Protein AF-A0A970I1R8-F1 (afdb_monomer)

Foldseek 3Di:
DAPPDDDDVVKDKDWDDPPAQWPDQWTWIAILQLWIWTQHPVYIDTDQADADPQFGKHKDKIFHDQDPVLVVVLVVLVVVLVVLVVVLVVCVVPNDPVVNVVSVVVSVVSVVVSVVSCVVRRVVGIDMDMDTSLVSSCVGPPPDPPLVQWDKDFQLNNNSRSRNVRIDTDHPVRRVVSVCPHPVNVVVVVVVVVVLAPDPPPDLDGLVNLLALVQVVVVVDDLVVSCVVSVHDSVVSVCSVVLVRPVVRHHDD

Nearest PDB structures (foldseek):
  2ijj-assembly1_A  TM=8.731E-01  e=6.166E+00  Escherichia coli
  8qbs-assembly1_A  TM=3.874E-01  e=8.210E+00  Nostoc punctiforme
  8qbw-assembly1_A  TM=3.322E-01  e=4.904E+00  Nostoc punctiforme

Structure (mmCIF, N/CA/C/O backbone):
data_AF-A0A970I1R8-F1
#
_entry.id   AF-A0A970I1R8-F1
#
loop_
_atom_site.group_PDB
_atom_site.id
_atom_site.type_symbol
_atom_site.label_atom_id
_atom_site.label_alt_id
_atom_site.label_comp_id
_atom_site.label_asym_id
_atom_site.label_entity_id
_atom_site.label_seq_id
_atom_site.pdbx_PDB_ins_code
_atom_site.Cartn_x
_atom_site.Cartn_y
_atom_site.Cartn_z
_atom_site.occupancy
_atom_site.B_iso_or_equiv
_atom_site.auth_seq_id
_atom_site.auth_comp_id
_atom_site.auth_asym_id
_atom_site.auth_atom_id
_atom_site.pdbx_PDB_model_num
ATOM 1 N N . MET A 1 1 ? -26.329 8.965 6.101 1.00 37.59 1 MET A N 1
ATOM 2 C CA . MET A 1 1 ? -26.071 9.340 4.695 1.00 37.59 1 MET A CA 1
ATOM 3 C C . MET A 1 1 ? -25.082 8.356 4.098 1.00 37.59 1 MET A C 1
ATOM 5 O O . MET A 1 1 ? -23.895 8.436 4.396 1.00 37.59 1 MET A O 1
ATOM 9 N N . GLN A 1 2 ? -25.572 7.384 3.329 1.00 41.66 2 GLN A N 1
ATOM 10 C CA . GLN A 1 2 ? -24.710 6.575 2.471 1.00 41.66 2 GLN A CA 1
ATOM 11 C C . GLN A 1 2 ? -24.141 7.522 1.411 1.00 41.66 2 GLN A C 1
ATOM 13 O O . GLN A 1 2 ? -24.900 8.212 0.739 1.00 41.66 2 GLN A O 1
ATOM 18 N N . LYS A 1 3 ? -22.814 7.640 1.316 1.00 45.78 3 LYS A N 1
ATOM 19 C CA . LYS A 1 3 ? -22.201 8.332 0.181 1.00 45.78 3 LYS A CA 1
ATOM 20 C C . LYS A 1 3 ? -22.464 7.463 -1.044 1.00 45.78 3 LYS A C 1
ATOM 22 O O . LYS A 1 3 ? -21.796 6.447 -1.217 1.00 45.78 3 LYS A O 1
ATOM 27 N N . GLU A 1 4 ? -23.458 7.826 -1.843 1.00 51.56 4 GLU A N 1
ATOM 28 C CA . GLU A 1 4 ? -23.638 7.253 -3.171 1.00 51.56 4 GLU A CA 1
ATOM 29 C C . GLU A 1 4 ? -22.451 7.697 -4.021 1.00 51.56 4 GLU A C 1
ATOM 31 O O . GLU A 1 4 ? -22.294 8.863 -4.381 1.00 51.56 4 GLU A O 1
ATOM 36 N N . PHE A 1 5 ? -21.529 6.772 -4.256 1.00 63.31 5 PHE A N 1
ATOM 37 C CA . PHE A 1 5 ? -20.433 7.010 -5.175 1.00 63.31 5 PHE A CA 1
ATOM 38 C C . PHE A 1 5 ? -20.954 6.755 -6.584 1.00 63.31 5 PHE A C 1
ATOM 40 O O . PHE A 1 5 ? -21.413 5.650 -6.875 1.00 63.31 5 PHE A O 1
ATOM 47 N N . GLN A 1 6 ? -20.840 7.751 -7.463 1.00 67.88 6 GLN A N 1
ATOM 48 C CA . GLN A 1 6 ? -21.069 7.547 -8.890 1.00 67.88 6 GLN A CA 1
ATOM 49 C C . GLN A 1 6 ? -20.100 6.464 -9.387 1.00 67.88 6 GLN A C 1
ATOM 51 O O . GLN A 1 6 ? -18.871 6.599 -9.293 1.00 67.88 6 GLN A O 1
ATOM 56 N N . SER A 1 7 ? -20.674 5.347 -9.827 1.00 73.31 7 SER A N 1
ATOM 57 C CA . SER A 1 7 ? -19.943 4.307 -10.546 1.00 73.31 7 SER A CA 1
ATOM 58 C C . SER A 1 7 ? -19.777 4.772 -11.986 1.00 73.31 7 SER A C 1
ATOM 60 O O . SER A 1 7 ? -20.685 5.392 -12.542 1.00 73.31 7 SER A O 1
ATOM 62 N N . PHE A 1 8 ? -18.614 4.519 -12.581 1.00 81.25 8 PHE A N 1
ATOM 63 C CA . PHE A 1 8 ? -18.426 4.829 -13.996 1.00 81.25 8 PHE A CA 1
ATOM 64 C C . PHE A 1 8 ? -19.210 3.839 -14.865 1.00 81.25 8 PHE A C 1
ATOM 66 O O . PHE A 1 8 ? -19.459 2.701 -14.467 1.00 81.25 8 PHE A O 1
ATOM 73 N N . ILE A 1 9 ? -19.585 4.263 -16.073 1.00 82.69 9 ILE A N 1
ATOM 74 C CA . ILE A 1 9 ? -20.215 3.374 -17.055 1.00 82.69 9 ILE A CA 1
ATOM 75 C C . ILE A 1 9 ? -19.234 2.231 -17.373 1.00 82.69 9 ILE A C 1
ATOM 77 O O . ILE A 1 9 ? -18.075 2.484 -17.708 1.00 82.69 9 ILE A O 1
ATOM 81 N N . GLY A 1 10 ? -19.689 0.982 -17.230 1.00 84.50 10 GLY A N 1
ATOM 82 C CA . GLY A 1 10 ? -18.866 -0.220 -17.422 1.00 84.50 10 GLY A CA 1
ATOM 83 C C . GLY A 1 10 ? -17.907 -0.545 -16.266 1.00 84.50 10 GLY A C 1
ATOM 84 O O . GLY A 1 10 ? -16.978 -1.335 -16.447 1.00 84.50 10 GLY A O 1
ATOM 85 N N . GLU A 1 11 ? -18.074 0.078 -15.094 1.00 90.94 11 GLU A N 1
ATOM 86 C CA . GLU A 1 11 ? -17.293 -0.251 -13.901 1.00 90.94 11 GLU A CA 1
ATOM 87 C C . GLU A 1 11 ? -17.818 -1.526 -13.228 1.00 90.94 11 GLU A C 1
ATOM 89 O O . GLU A 1 11 ? -18.918 -1.561 -12.677 1.00 90.94 11 GLU A O 1
ATOM 94 N N . GLU A 1 12 ? -16.989 -2.563 -13.227 1.00 91.94 12 GLU A N 1
ATOM 95 C CA . GLU A 1 12 ? -17.261 -3.843 -12.585 1.00 91.94 12 GLU A CA 1
ATOM 96 C C . GLU A 1 12 ? -16.420 -3.979 -11.321 1.00 91.94 12 GLU A C 1
ATOM 98 O O . GLU A 1 12 ? -15.233 -3.651 -11.322 1.00 91.94 12 GLU A O 1
ATOM 103 N N . TRP A 1 13 ? -17.019 -4.501 -10.251 1.00 93.12 13 TRP A N 1
ATOM 104 C CA . TRP A 1 13 ? -16.366 -4.708 -8.959 1.00 93.12 13 TRP A CA 1
ATOM 105 C C . TRP A 1 13 ? -16.240 -6.199 -8.653 1.00 93.12 13 TRP A C 1
ATOM 107 O O . TRP A 1 13 ? -17.221 -6.935 -8.730 1.00 93.12 13 TRP A O 1
ATOM 117 N N . LYS A 1 14 ? -15.042 -6.638 -8.255 1.00 92.56 14 LYS A N 1
ATOM 118 C CA . LYS A 1 14 ? -14.761 -8.016 -7.829 1.00 92.56 14 LYS A CA 1
ATOM 119 C C . LYS A 1 14 ? -14.250 -8.056 -6.394 1.00 92.56 14 LYS A C 1
ATOM 121 O O . LYS A 1 14 ? -13.545 -7.151 -5.945 1.00 92.56 14 LYS A O 1
ATOM 126 N N . ASN A 1 15 ? -14.624 -9.107 -5.668 1.00 91.06 15 ASN A N 1
ATOM 127 C CA . ASN A 1 15 ? -14.215 -9.304 -4.282 1.00 91.06 15 ASN A CA 1
ATOM 128 C C . ASN A 1 15 ? -12.759 -9.771 -4.203 1.00 91.06 15 ASN A C 1
ATOM 130 O O . ASN A 1 15 ? -12.385 -10.729 -4.875 1.00 91.06 15 ASN A O 1
ATOM 134 N N . VAL A 1 16 ? -11.968 -9.109 -3.361 1.00 87.94 16 VAL A N 1
ATOM 135 C CA . VAL A 1 16 ? -10.576 -9.469 -3.105 1.00 87.94 16 VAL A CA 1
ATOM 136 C C . VAL A 1 16 ? -10.491 -10.414 -1.909 1.00 87.94 16 VAL A C 1
ATOM 138 O O . VAL A 1 16 ? -10.697 -10.021 -0.752 1.00 87.94 16 VAL A O 1
ATOM 141 N N . ASP A 1 17 ? -10.110 -11.653 -2.193 1.00 83.12 17 ASP A N 1
ATOM 142 C CA . ASP A 1 17 ? -9.719 -12.625 -1.185 1.00 83.12 17 ASP A CA 1
ATOM 143 C C . ASP A 1 17 ? -8.310 -12.307 -0.663 1.00 83.12 17 ASP A C 1
ATOM 145 O O . ASP A 1 17 ? -7.349 -12.191 -1.418 1.00 83.12 17 ASP A O 1
ATOM 149 N N . LEU A 1 18 ? -8.185 -12.164 0.659 1.00 75.31 18 LEU A N 1
ATOM 150 C CA . LEU A 1 18 ? -6.907 -11.832 1.300 1.00 75.31 18 LEU A CA 1
ATOM 151 C C . LEU A 1 18 ? -6.143 -13.082 1.793 1.00 75.31 18 LEU A C 1
ATOM 153 O O . LEU A 1 18 ? -5.146 -12.918 2.485 1.00 75.31 18 LEU A O 1
ATOM 157 N N . LYS A 1 19 ? -6.560 -14.309 1.432 1.00 64.94 19 LYS A N 1
ATOM 158 C CA . LYS A 1 19 ? -5.821 -15.581 1.647 1.00 64.94 19 LYS A CA 1
ATOM 159 C C . LYS A 1 19 ? -5.267 -15.806 3.074 1.00 64.94 19 LYS A C 1
ATOM 161 O O . LYS A 1 19 ? -4.181 -16.353 3.254 1.00 64.94 19 LYS A O 1
ATOM 166 N N . SER A 1 20 ? -5.988 -15.394 4.119 1.00 62.53 20 SER A N 1
ATOM 167 C CA . SER A 1 20 ? -5.599 -15.640 5.521 1.00 62.53 20 SER A CA 1
ATOM 168 C C . SER A 1 20 ? -6.806 -15.518 6.459 1.00 62.53 20 SER A C 1
ATOM 170 O O . SER A 1 20 ? -7.738 -14.778 6.121 1.00 62.53 20 SER A O 1
ATOM 172 N N . PRO A 1 21 ? -6.803 -16.166 7.645 1.00 61.41 21 PRO A N 1
ATOM 173 C CA . PRO A 1 21 ? -7.893 -16.063 8.610 1.00 61.41 21 PRO A CA 1
ATOM 174 C C . PRO A 1 21 ? -7.842 -14.693 9.293 1.00 61.41 21 PRO A C 1
ATOM 176 O O . PRO A 1 21 ? -7.363 -14.539 10.410 1.00 61.41 21 PRO A O 1
ATOM 179 N N . TYR A 1 22 ? -8.289 -13.654 8.599 1.00 68.00 22 TYR A N 1
ATOM 180 C CA . TYR A 1 22 ? -8.492 -12.338 9.187 1.00 68.00 22 TYR A CA 1
ATOM 181 C C . TYR A 1 22 ? -9.926 -12.239 9.685 1.00 68.00 22 TYR A C 1
ATOM 183 O O . TYR A 1 22 ? -10.862 -12.576 8.961 1.00 68.00 22 TYR A O 1
ATOM 191 N N . VAL A 1 23 ? -10.112 -11.692 10.883 1.00 61.72 23 VAL A N 1
ATOM 192 C CA . VAL A 1 23 ? -11.440 -11.230 11.293 1.00 61.72 23 VAL A CA 1
ATOM 193 C C . VAL A 1 23 ? -11.658 -9.900 10.585 1.00 61.72 23 VAL A C 1
ATOM 195 O O . VAL A 1 23 ? -11.006 -8.904 10.909 1.00 61.72 23 VAL A O 1
ATOM 198 N N . LYS A 1 24 ? -12.492 -9.908 9.543 1.00 63.38 24 LYS A N 1
ATOM 199 C CA . LYS A 1 24 ? -12.826 -8.703 8.788 1.00 63.38 24 LYS A CA 1
ATOM 200 C C . LYS A 1 24 ? -14.228 -8.234 9.148 1.00 63.38 24 LYS A C 1
ATOM 202 O O . LYS A 1 24 ? -15.192 -8.958 8.934 1.00 63.38 24 LYS A O 1
ATOM 207 N N . ASP A 1 25 ? -14.335 -6.968 9.529 1.00 67.12 25 ASP A N 1
ATOM 208 C CA . ASP A 1 25 ? -15.622 -6.263 9.582 1.00 67.12 25 ASP A CA 1
ATOM 209 C C . ASP A 1 25 ? -16.046 -5.738 8.194 1.00 67.12 25 ASP A C 1
ATOM 211 O O . ASP A 1 25 ? -17.082 -5.084 8.055 1.00 67.12 25 ASP A O 1
ATOM 215 N N . TYR A 1 26 ? -15.218 -5.955 7.160 1.00 76.25 26 TYR A N 1
ATOM 216 C CA . TYR A 1 26 ? -15.443 -5.436 5.814 1.00 76.25 26 TYR A CA 1
ATOM 217 C C . TYR A 1 26 ? -14.918 -6.338 4.694 1.00 76.25 26 TYR A C 1
ATOM 219 O O . TYR A 1 26 ? -13.887 -7.000 4.815 1.00 76.25 26 TYR A O 1
ATOM 227 N N . ARG A 1 27 ? -15.604 -6.304 3.550 1.00 84.69 27 ARG A N 1
ATOM 228 C CA . ARG A 1 27 ? -15.141 -6.916 2.296 1.00 84.69 27 ARG A CA 1
ATOM 229 C C . ARG A 1 27 ? -14.343 -5.888 1.496 1.00 84.69 27 ARG A C 1
ATOM 231 O O . ARG A 1 27 ? -14.721 -4.719 1.458 1.00 84.69 27 ARG A O 1
ATOM 238 N N . LEU A 1 28 ? -13.227 -6.302 0.899 1.00 89.62 28 LEU A N 1
ATOM 239 C CA . LEU A 1 28 ? -12.431 -5.459 0.006 1.00 89.62 28 LEU A CA 1
ATOM 240 C C . LEU A 1 28 ? -12.842 -5.768 -1.430 1.00 89.62 28 LEU A C 1
ATOM 242 O O . LEU A 1 28 ? -12.906 -6.935 -1.803 1.00 89.62 28 LEU A O 1
ATOM 246 N N . GLU A 1 29 ? -13.100 -4.739 -2.225 1.00 92.12 29 GLU A N 1
ATOM 247 C CA . GLU A 1 29 ? -13.447 -4.896 -3.634 1.00 92.12 29 GLU A CA 1
ATOM 248 C C . GLU A 1 29 ? -12.529 -4.049 -4.510 1.00 92.12 29 GLU A C 1
ATOM 250 O O . GLU A 1 29 ? -12.167 -2.922 -4.149 1.00 92.12 29 GLU A O 1
ATOM 255 N N . VAL A 1 30 ? -12.169 -4.608 -5.663 1.00 93.94 30 VAL A N 1
ATOM 256 C CA . VAL A 1 30 ? -11.367 -3.966 -6.704 1.00 93.94 30 VAL A CA 1
ATOM 257 C C . VAL A 1 30 ? -12.207 -3.788 -7.957 1.00 93.94 30 VAL A C 1
ATOM 259 O O . VAL A 1 30 ? -12.945 -4.693 -8.344 1.00 93.94 30 VAL A O 1
ATOM 262 N N . SER A 1 31 ? -12.109 -2.614 -8.571 1.00 94.56 31 SER A N 1
ATOM 263 C CA . SER A 1 31 ? -12.782 -2.310 -9.829 1.00 94.56 31 SER A CA 1
ATOM 264 C C . SER A 1 31 ? -11.835 -2.433 -11.020 1.00 94.56 31 SER A C 1
ATOM 266 O O . SER A 1 31 ? -10.627 -2.208 -10.891 1.00 94.56 31 SER A O 1
ATOM 268 N N . ASN A 1 32 ? -12.381 -2.733 -12.198 1.00 92.75 32 ASN A N 1
ATOM 269 C CA . ASN A 1 32 ? -11.655 -2.735 -13.475 1.00 92.75 32 ASN A CA 1
ATOM 270 C C . ASN A 1 32 ? -11.095 -1.348 -13.870 1.00 92.75 32 ASN A C 1
ATOM 272 O O . ASN A 1 32 ? -10.367 -1.228 -14.850 1.00 92.75 32 ASN A O 1
ATOM 276 N N . PHE A 1 33 ? -11.383 -0.281 -13.123 1.00 91.69 33 PHE A N 1
ATOM 277 C CA . PHE A 1 33 ? -10.750 1.035 -13.292 1.00 91.69 33 PHE A CA 1
ATOM 278 C C . PHE A 1 33 ? -9.558 1.235 -12.339 1.00 91.69 33 PHE A C 1
ATOM 280 O O . PHE A 1 33 ? -8.977 2.319 -12.285 1.00 91.69 33 PHE A O 1
ATOM 287 N N . GLY A 1 34 ? -9.191 0.220 -11.550 1.00 90.38 34 GLY A N 1
ATOM 288 C CA . GLY A 1 34 ? -8.157 0.337 -10.523 1.00 90.38 34 GLY A CA 1
ATOM 289 C C . GLY A 1 34 ? -8.603 1.150 -9.311 1.00 90.38 34 GLY A C 1
ATOM 290 O O . GLY A 1 34 ? -7.781 1.777 -8.641 1.00 90.38 34 GLY A O 1
ATOM 291 N N . ARG A 1 35 ? -9.908 1.164 -9.024 1.00 91.88 35 ARG A N 1
ATOM 292 C CA . ARG A 1 35 ? -10.458 1.718 -7.784 1.00 91.88 35 ARG A CA 1
ATOM 293 C C . ARG A 1 35 ? -10.604 0.609 -6.751 1.00 91.88 35 ARG A C 1
ATOM 295 O O . ARG A 1 35 ? -10.881 -0.536 -7.088 1.00 91.88 35 ARG A O 1
ATOM 302 N N . LEU A 1 36 ? -10.420 0.961 -5.485 1.00 91.94 36 LEU A N 1
ATOM 303 C CA . LEU A 1 36 ? -10.598 0.049 -4.360 1.00 91.94 36 LEU A CA 1
ATOM 304 C C . LEU A 1 36 ? -11.667 0.600 -3.426 1.00 91.94 36 LEU A C 1
ATOM 306 O O . LEU A 1 36 ? -11.683 1.802 -3.154 1.00 91.94 36 LEU A O 1
ATOM 310 N N . ARG A 1 37 ? -12.530 -0.264 -2.893 1.00 91.25 37 ARG A N 1
ATOM 311 C CA . ARG A 1 37 ? -13.501 0.117 -1.859 1.00 91.25 37 ARG A CA 1
ATOM 312 C C . ARG A 1 37 ? -13.587 -0.925 -0.754 1.00 91.25 37 ARG A C 1
ATOM 314 O O . ARG A 1 37 ? -13.413 -2.115 -1.001 1.00 91.25 37 ARG A O 1
ATOM 321 N N . SER A 1 38 ? -13.858 -0.470 0.464 1.00 89.75 38 SER A N 1
ATOM 322 C CA . SER A 1 38 ? -14.252 -1.333 1.572 1.00 89.75 38 SER A CA 1
ATOM 323 C C . SER A 1 38 ? -15.766 -1.294 1.757 1.00 89.75 38 SER A C 1
ATOM 325 O O . SER A 1 38 ? -16.386 -0.229 1.784 1.00 89.75 38 SER A O 1
ATOM 327 N N . VAL A 1 39 ? -16.359 -2.478 1.878 1.00 87.56 39 VAL A N 1
ATOM 328 C CA . VAL A 1 39 ? -17.789 -2.694 2.100 1.00 87.56 39 VAL A CA 1
ATOM 329 C C . VAL A 1 39 ? -17.981 -3.144 3.539 1.00 87.56 39 VAL A C 1
ATOM 331 O O . VAL A 1 39 ? -17.646 -4.277 3.882 1.00 87.56 39 VAL A O 1
ATOM 334 N N . THR A 1 40 ? -18.495 -2.253 4.381 1.00 86.19 40 THR A N 1
ATOM 335 C CA . THR A 1 40 ? -18.865 -2.545 5.776 1.00 86.19 40 THR A CA 1
ATOM 336 C C . THR A 1 40 ? -20.386 -2.661 5.894 1.00 86.19 40 THR A C 1
ATOM 338 O O . THR A 1 40 ? -21.092 -2.072 5.073 1.00 86.19 40 THR A O 1
ATOM 341 N N . PRO A 1 41 ? -20.927 -3.293 6.952 1.00 82.69 41 PRO A N 1
ATOM 342 C CA . PRO A 1 41 ? -22.365 -3.248 7.234 1.00 82.69 41 PRO A CA 1
ATOM 343 C C . PRO A 1 41 ? -22.925 -1.820 7.364 1.00 82.69 41 PRO A C 1
ATOM 345 O O . PRO A 1 41 ? -24.102 -1.586 7.121 1.00 82.69 41 PRO A O 1
ATOM 348 N N . LYS A 1 42 ? -22.077 -0.848 7.733 1.00 82.31 42 LYS A N 1
ATOM 349 C CA . LYS A 1 42 ? -22.445 0.568 7.902 1.00 82.31 42 LYS A CA 1
ATOM 350 C C . LYS A 1 42 ? -22.418 1.370 6.595 1.00 82.31 42 LYS A C 1
ATOM 352 O O . LYS A 1 42 ? -22.892 2.504 6.580 1.00 82.31 42 LYS A O 1
ATOM 357 N N . GLY A 1 43 ? -21.848 0.818 5.523 1.00 84.44 43 GLY A N 1
ATOM 358 C CA . GLY A 1 43 ? -21.746 1.477 4.223 1.00 84.44 43 GLY A CA 1
ATOM 359 C C . GLY A 1 43 ? -20.436 1.217 3.477 1.00 84.44 43 GLY A C 1
ATOM 360 O O . GLY A 1 43 ? -19.588 0.416 3.885 1.00 84.44 43 GLY A O 1
ATOM 361 N N . LEU A 1 44 ? -20.291 1.928 2.359 1.00 87.38 44 LEU A N 1
ATOM 362 C CA . LEU A 1 44 ? -19.179 1.832 1.416 1.00 87.38 44 LEU A CA 1
ATOM 363 C C . LEU A 1 44 ? -18.165 2.957 1.646 1.00 87.38 44 LEU A C 1
ATOM 365 O O . LEU A 1 44 ? -18.555 4.106 1.839 1.00 87.38 44 LEU A O 1
ATOM 369 N N . ASN A 1 45 ? -16.869 2.647 1.559 1.00 88.50 45 ASN A N 1
ATOM 370 C CA . ASN A 1 45 ? -15.792 3.637 1.618 1.00 88.50 45 ASN A CA 1
ATOM 371 C C . ASN A 1 45 ? -14.783 3.423 0.486 1.00 88.50 45 ASN A C 1
ATOM 373 O O . ASN A 1 45 ? -14.198 2.349 0.359 1.00 88.50 45 ASN A O 1
ATOM 377 N N . LEU A 1 46 ? -14.536 4.463 -0.313 1.00 89.62 46 LEU A N 1
ATOM 378 C CA . LEU A 1 46 ? -13.521 4.430 -1.365 1.00 89.62 46 LEU A CA 1
ATOM 379 C C . LEU A 1 46 ? -12.113 4.596 -0.774 1.00 89.62 46 LEU A C 1
ATOM 381 O O . LEU A 1 46 ? -11.845 5.528 -0.014 1.00 89.62 46 LEU A O 1
ATOM 385 N N . LEU A 1 47 ? -11.197 3.719 -1.171 1.00 89.56 47 LEU A N 1
ATOM 386 C CA . LEU A 1 47 ? -9.815 3.690 -0.715 1.00 89.56 47 LEU A CA 1
ATOM 387 C C . LEU A 1 47 ? -8.917 4.368 -1.756 1.00 89.56 47 LEU A C 1
ATOM 389 O O . LEU A 1 47 ? -8.73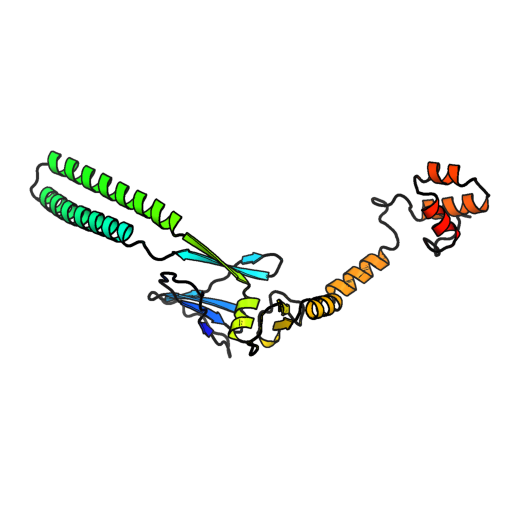7 3.861 -2.860 1.00 89.56 47 LEU A O 1
ATOM 393 N N . LYS A 1 48 ? -8.347 5.527 -1.406 1.00 85.69 48 LYS A N 1
ATOM 394 C CA . LYS A 1 48 ? -7.492 6.303 -2.324 1.00 85.69 48 LYS A CA 1
ATOM 395 C C . LYS A 1 48 ? -6.097 5.697 -2.521 1.00 85.69 48 LYS A C 1
ATOM 397 O O . LYS A 1 48 ? -5.529 5.849 -3.597 1.00 85.69 48 LYS A O 1
ATOM 402 N N . GLY A 1 49 ? -5.572 4.997 -1.513 1.00 88.69 49 GLY A N 1
ATOM 403 C CA . GLY A 1 49 ? -4.204 4.475 -1.528 1.00 88.69 49 GLY A CA 1
ATOM 404 C C . GLY A 1 49 ? -3.129 5.569 -1.454 1.00 88.69 49 GLY A C 1
ATOM 405 O O . GLY A 1 49 ? -3.429 6.739 -1.222 1.00 88.69 49 GLY A O 1
ATOM 406 N N . SER A 1 50 ? -1.877 5.159 -1.635 1.00 92.38 50 SER A N 1
ATOM 407 C CA . SER A 1 50 ? -0.672 5.997 -1.720 1.00 92.38 50 SER A CA 1
ATOM 408 C C . SER A 1 50 ? 0.096 5.680 -3.003 1.00 92.38 50 SER A C 1
ATOM 410 O O . SER A 1 50 ? -0.187 4.672 -3.644 1.00 92.38 50 SER A O 1
ATOM 412 N N . ASP A 1 51 ? 1.084 6.495 -3.367 1.00 93.00 51 ASP A N 1
ATOM 413 C CA . ASP A 1 51 ? 1.985 6.192 -4.481 1.00 93.00 51 ASP A CA 1
ATOM 414 C C . ASP A 1 51 ? 3.358 5.762 -3.950 1.00 93.00 51 ASP A C 1
ATOM 416 O O . ASP A 1 51 ? 3.973 6.438 -3.127 1.00 93.00 51 ASP A O 1
ATOM 420 N N . THR A 1 52 ? 3.842 4.601 -4.390 1.00 90.31 52 THR A N 1
ATOM 421 C CA . THR A 1 52 ? 5.151 4.046 -4.018 1.00 90.31 52 THR A CA 1
ATOM 422 C C . THR A 1 52 ? 5.904 3.691 -5.294 1.00 90.31 52 THR A C 1
ATOM 424 O O . THR A 1 52 ? 5.431 2.875 -6.083 1.00 90.31 52 THR A O 1
ATOM 427 N N . ASN A 1 53 ? 7.062 4.317 -5.536 1.00 88.00 53 ASN A N 1
ATOM 428 C CA . ASN A 1 53 ? 7.849 4.152 -6.773 1.00 88.00 53 ASN A CA 1
ATOM 429 C C . ASN A 1 53 ? 7.044 4.415 -8.068 1.00 88.00 53 ASN A C 1
ATOM 431 O O . ASN A 1 53 ? 7.287 3.810 -9.120 1.00 88.00 53 ASN A O 1
ATOM 435 N N . GLY A 1 54 ? 6.064 5.320 -7.980 1.00 90.19 54 GLY A N 1
ATOM 436 C CA . GLY A 1 54 ? 5.148 5.680 -9.064 1.00 90.19 54 GLY A CA 1
ATOM 437 C C . GLY A 1 54 ? 3.966 4.726 -9.260 1.00 90.19 54 GLY A C 1
ATOM 438 O O . GLY A 1 54 ? 3.170 4.955 -10.158 1.00 90.19 54 GLY A O 1
ATOM 439 N N . TYR A 1 55 ? 3.827 3.669 -8.454 1.00 92.56 55 TYR A N 1
ATOM 440 C CA . TYR A 1 55 ? 2.669 2.776 -8.501 1.00 92.56 55 TYR A CA 1
ATOM 441 C C . TYR A 1 55 ? 1.679 3.088 -7.387 1.00 92.56 55 TYR A C 1
ATOM 443 O O . TYR A 1 55 ? 2.079 3.297 -6.240 1.00 92.56 55 TYR A O 1
ATOM 451 N N . ARG A 1 56 ? 0.381 2.995 -7.696 1.00 93.69 56 ARG A N 1
ATOM 452 C CA . ARG A 1 56 ? -0.667 3.057 -6.676 1.00 93.69 56 ARG A CA 1
ATOM 453 C C . ARG A 1 56 ? -0.607 1.816 -5.779 1.00 93.69 56 ARG A C 1
ATOM 455 O O . ARG A 1 56 ? -0.761 0.685 -6.249 1.00 93.69 56 ARG A O 1
ATOM 462 N N . THR A 1 57 ? -0.423 2.035 -4.484 1.00 93.75 57 THR A N 1
ATOM 463 C CA . THR A 1 57 ? -0.382 1.023 -3.426 1.00 93.75 57 THR A CA 1
ATOM 464 C C . THR A 1 57 ? -1.510 1.229 -2.424 1.00 93.75 57 THR A C 1
ATOM 466 O O . THR A 1 57 ? -1.946 2.350 -2.160 1.00 93.75 57 THR A O 1
ATOM 469 N N . ILE A 1 58 ? -1.977 0.136 -1.827 1.00 91.81 58 ILE A N 1
ATOM 470 C CA . ILE A 1 58 ? -2.867 0.165 -0.669 1.00 91.81 58 ILE A CA 1
ATOM 471 C C . ILE A 1 58 ? -2.174 -0.505 0.510 1.00 91.8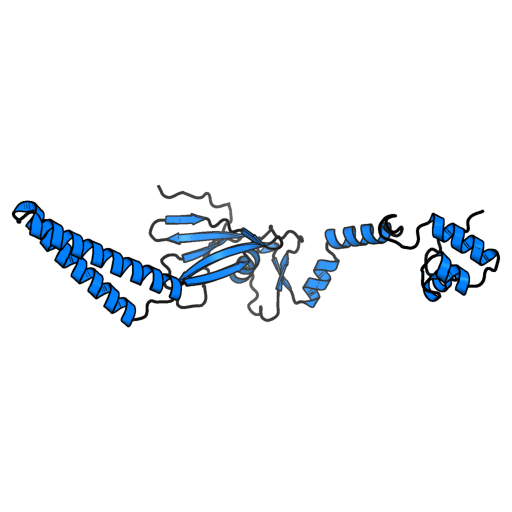1 58 ILE A C 1
ATOM 473 O O . ILE A 1 58 ? -1.551 -1.554 0.356 1.00 91.81 58 ILE A O 1
ATOM 477 N N . ARG A 1 59 ? -2.294 0.103 1.691 1.00 89.75 59 ARG A N 1
ATOM 478 C CA . ARG A 1 59 ? -1.864 -0.486 2.957 1.00 89.75 59 ARG A CA 1
ATOM 479 C C . ARG A 1 59 ? -3.069 -0.606 3.875 1.00 89.75 59 ARG A C 1
ATOM 481 O O . ARG A 1 59 ? -3.655 0.400 4.265 1.00 89.75 59 ARG A O 1
ATOM 488 N N . LEU A 1 60 ? -3.433 -1.834 4.211 1.00 87.50 60 LEU A N 1
ATOM 489 C CA . LEU A 1 60 ? -4.558 -2.157 5.077 1.00 87.50 60 LEU A CA 1
ATOM 490 C C . LEU A 1 60 ? -4.041 -2.653 6.423 1.00 87.50 60 LEU A C 1
ATOM 492 O O . LEU A 1 60 ? -3.115 -3.461 6.490 1.00 87.50 60 LEU A O 1
ATOM 496 N N . LYS A 1 61 ? -4.656 -2.168 7.500 1.00 86.94 61 LYS A N 1
ATOM 497 C CA . LYS A 1 61 ? -4.458 -2.702 8.845 1.00 86.94 61 LYS A CA 1
ATOM 498 C C . LYS A 1 61 ? -5.495 -3.802 9.074 1.00 86.94 61 LYS A C 1
ATOM 500 O O . LYS A 1 61 ? -6.693 -3.528 9.030 1.00 86.94 61 LYS A O 1
ATOM 505 N N . LEU A 1 62 ? -5.026 -5.025 9.282 1.00 86.62 62 LEU A N 1
ATOM 506 C CA . LEU A 1 62 ? -5.820 -6.228 9.524 1.00 86.62 62 LEU A CA 1
ATOM 507 C C . LEU A 1 62 ? -5.515 -6.787 10.919 1.00 86.62 62 LEU A C 1
ATOM 509 O O . LEU A 1 62 ? -4.542 -6.383 11.559 1.00 86.62 62 LEU A O 1
ATOM 513 N N . PHE A 1 63 ? -6.330 -7.736 11.376 1.00 87.38 63 PHE A N 1
ATOM 514 C CA . PHE A 1 63 ? -6.153 -8.393 12.669 1.00 87.38 63 PHE A CA 1
ATOM 515 C C . PHE A 1 63 ? -6.279 -9.911 12.519 1.00 87.38 63 PHE A C 1
ATOM 517 O O . PHE A 1 63 ? -7.233 -10.399 11.908 1.00 87.38 63 PHE A O 1
ATOM 524 N N . LYS A 1 64 ? -5.329 -10.657 13.100 1.00 87.56 64 LYS A N 1
ATOM 525 C CA . LYS A 1 64 ? -5.474 -12.113 13.320 1.00 87.56 64 LYS A CA 1
ATOM 526 C C . LYS A 1 64 ? -6.721 -12.396 14.166 1.00 87.56 64 LYS A C 1
ATOM 528 O O . LYS A 1 64 ? -7.164 -11.466 14.836 1.00 87.56 64 LYS A O 1
ATOM 533 N N . PRO A 1 65 ? -7.277 -13.615 14.216 1.00 87.44 65 PRO A N 1
ATOM 534 C CA . PRO A 1 65 ? -8.363 -13.955 15.135 1.00 87.44 65 PRO A CA 1
ATOM 535 C C . PRO A 1 65 ? -7.915 -13.802 16.592 1.00 87.44 65 PRO A C 1
ATOM 537 O O . PRO A 1 65 ? -6.714 -13.813 16.875 1.00 87.44 65 PRO A O 1
ATOM 540 N N . ARG A 1 66 ? -8.866 -13.575 17.506 1.00 89.44 66 ARG A N 1
ATOM 541 C CA . ARG A 1 66 ? -8.544 -13.487 18.935 1.00 89.44 66 ARG A CA 1
ATOM 542 C C . ARG A 1 66 ? -8.244 -14.895 19.452 1.00 89.44 66 ARG A C 1
ATOM 544 O O . ARG A 1 66 ? -9.055 -15.773 19.166 1.00 89.44 66 ARG A O 1
ATOM 551 N N . PRO A 1 67 ? -7.155 -15.112 20.205 1.00 91.38 67 PRO A N 1
ATOM 552 C CA . PRO A 1 67 ? -6.985 -16.346 20.966 1.00 91.38 67 PRO A CA 1
ATOM 553 C C . PRO A 1 67 ? -8.147 -16.554 21.947 1.00 91.38 67 PRO A C 1
ATOM 555 O O . PRO A 1 67 ? -8.668 -15.587 22.502 1.00 91.38 67 PRO A O 1
ATOM 558 N N . GLU A 1 68 ? -8.546 -17.799 22.192 1.00 92.00 68 GLU A N 1
ATOM 559 C CA . GLU A 1 68 ? -9.676 -18.099 23.084 1.00 92.00 68 GLU A CA 1
ATOM 560 C C . GLU A 1 68 ? -9.446 -17.580 24.513 1.00 92.00 68 GLU A C 1
ATOM 562 O O . GLU A 1 68 ? -10.344 -16.986 25.107 1.00 92.00 68 GLU A O 1
ATOM 567 N N . GLU A 1 69 ? -8.220 -17.693 25.029 1.00 91.88 69 GLU A N 1
ATOM 568 C CA . GLU A 1 69 ? -7.834 -17.186 26.355 1.00 91.88 69 GLU A CA 1
ATOM 569 C C . GLU A 1 69 ? -8.084 -15.675 26.505 1.00 91.88 69 GLU A C 1
ATOM 571 O O . GLU A 1 69 ? -8.686 -15.217 27.481 1.00 91.88 69 GLU A O 1
ATOM 576 N N . ASP A 1 70 ? -7.680 -14.893 25.500 1.00 91.69 70 ASP A N 1
ATOM 577 C CA . ASP A 1 70 ? -7.876 -13.441 25.472 1.00 91.69 70 ASP A CA 1
ATOM 578 C C . ASP A 1 70 ? -9.365 -13.072 25.368 1.00 91.69 70 ASP A C 1
ATOM 580 O O . ASP A 1 70 ? -9.794 -12.037 25.890 1.00 91.69 70 ASP A O 1
ATOM 584 N N . GLN A 1 71 ? -10.161 -13.902 24.684 1.00 92.06 71 GLN A N 1
ATOM 585 C CA . GLN A 1 71 ? -11.608 -13.721 24.571 1.00 92.06 71 GLN A CA 1
ATOM 586 C C . GLN A 1 71 ? -12.298 -13.960 25.921 1.00 92.06 71 GLN A C 1
ATOM 588 O O . GLN A 1 71 ? -13.067 -13.104 26.359 1.00 92.06 71 GLN A O 1
ATOM 593 N N . LEU A 1 72 ? -11.950 -15.041 26.625 1.00 94.38 72 LEU A N 1
ATOM 594 C CA . LEU A 1 72 ? -12.462 -15.339 27.968 1.00 94.38 72 LEU A CA 1
ATOM 595 C C . LEU A 1 72 ? -12.122 -14.228 28.970 1.00 94.38 72 LEU A C 1
ATOM 597 O O . LEU A 1 72 ? -12.974 -13.802 29.756 1.00 94.38 72 LEU A O 1
ATOM 601 N N . LEU A 1 73 ? -10.890 -13.713 28.923 1.00 93.19 73 LEU A N 1
ATOM 602 C CA . LEU A 1 73 ? -10.472 -12.605 29.779 1.00 93.19 73 LEU A CA 1
ATOM 603 C C . LEU A 1 73 ? -11.253 -11.317 29.476 1.00 93.19 73 LEU A C 1
ATOM 605 O O . LEU A 1 73 ? -11.643 -10.597 30.401 1.00 93.19 73 LEU A O 1
ATOM 609 N N . LEU A 1 74 ? -11.513 -11.020 28.199 1.00 93.88 74 LEU A N 1
ATOM 610 C CA . LEU A 1 74 ? -12.340 -9.874 27.827 1.00 93.88 74 LEU A CA 1
ATOM 611 C C . LEU A 1 74 ? -13.773 -10.022 28.347 1.00 93.88 74 LEU A C 1
ATOM 613 O O . LEU A 1 74 ? -14.314 -9.066 28.902 1.00 93.88 74 LEU A O 1
ATOM 617 N N . ASP A 1 75 ? -14.371 -11.201 28.196 1.00 95.06 75 ASP A N 1
ATOM 618 C CA . ASP A 1 75 ? -15.740 -11.462 28.642 1.00 95.06 75 ASP A CA 1
ATOM 619 C C . ASP A 1 75 ? -15.862 -11.351 30.167 1.00 95.06 75 ASP A C 1
ATOM 621 O O . ASP A 1 75 ? -16.824 -10.757 30.670 1.00 95.06 75 ASP A O 1
ATOM 625 N N . LYS A 1 76 ? -14.834 -11.791 30.907 1.00 95.56 76 LYS A N 1
ATOM 626 C CA . LYS A 1 76 ? -14.711 -11.551 32.351 1.00 95.56 76 LYS A CA 1
ATOM 627 C C . LYS A 1 76 ? -14.716 -10.054 32.679 1.00 95.56 76 LYS A C 1
ATOM 629 O O . LYS A 1 76 ? -15.546 -9.616 33.476 1.00 95.56 76 LYS A O 1
ATOM 634 N N . TYR A 1 77 ? -13.868 -9.253 32.025 1.00 94.00 77 TYR A N 1
ATOM 635 C CA . TYR A 1 77 ? -13.851 -7.798 32.233 1.00 94.00 77 TYR A CA 1
ATOM 636 C C . TYR A 1 77 ? -15.199 -7.144 31.915 1.00 94.00 77 TYR A C 1
ATOM 638 O O . TYR A 1 77 ? -15.643 -6.253 32.637 1.00 94.00 77 TYR A O 1
ATOM 646 N N . LEU A 1 78 ? -15.864 -7.559 30.834 1.00 94.88 78 LEU A N 1
ATOM 647 C CA . LEU A 1 78 ? -17.162 -7.009 30.443 1.00 94.88 78 LEU A CA 1
ATOM 648 C C . LEU A 1 78 ? -18.258 -7.336 31.464 1.00 94.88 78 LEU A C 1
ATOM 650 O O . LEU A 1 78 ? -19.103 -6.477 31.730 1.00 94.88 78 LEU A O 1
ATOM 654 N N . LYS A 1 79 ? -18.238 -8.542 32.043 1.00 95.94 79 LYS A N 1
ATOM 655 C CA . LYS A 1 79 ? -19.164 -8.952 33.104 1.00 95.94 79 LYS A CA 1
ATOM 656 C C . LYS A 1 79 ? -18.941 -8.135 34.378 1.00 95.94 79 LYS A C 1
ATOM 658 O O . LYS A 1 79 ? -19.878 -7.495 34.843 1.00 95.94 79 LYS A O 1
ATOM 663 N N . GLU A 1 80 ? -17.702 -8.057 34.858 1.00 95.12 80 GLU A N 1
ATOM 664 C CA . GLU A 1 80 ? -17.350 -7.280 36.056 1.00 95.12 80 GLU A CA 1
ATOM 665 C C . GLU A 1 80 ? -17.711 -5.790 35.903 1.00 95.12 80 GLU A C 1
ATOM 667 O O . GLU A 1 80 ? -18.330 -5.201 36.786 1.00 95.12 80 GLU A O 1
ATOM 672 N N . ILE A 1 81 ? -17.417 -5.181 34.746 1.00 94.94 81 ILE A N 1
ATOM 673 C CA . ILE A 1 81 ? -17.792 -3.786 34.454 1.00 94.94 81 ILE A CA 1
ATOM 674 C C . ILE A 1 81 ? -19.314 -3.609 34.435 1.00 94.94 81 ILE A C 1
ATOM 676 O O . ILE A 1 81 ? -19.825 -2.588 34.899 1.00 94.94 81 ILE A O 1
ATOM 680 N N . ARG A 1 82 ? -20.059 -4.567 33.871 1.00 95.75 82 ARG A N 1
ATOM 681 C CA . ARG A 1 82 ? -21.526 -4.516 33.830 1.00 95.75 82 ARG A CA 1
ATOM 682 C C . ARG A 1 82 ? -22.114 -4.563 35.237 1.00 95.75 82 ARG A C 1
ATOM 684 O O . ARG A 1 82 ? -23.034 -3.796 35.518 1.00 95.75 82 ARG A O 1
ATOM 691 N N . ASP A 1 83 ? -21.597 -5.440 36.086 1.00 94.75 83 ASP A N 1
ATOM 692 C CA . ASP A 1 83 ? -22.084 -5.615 37.451 1.00 94.75 83 ASP A CA 1
ATOM 693 C C . ASP A 1 83 ? -21.744 -4.389 38.310 1.00 94.75 83 ASP A C 1
ATOM 695 O O . ASP A 1 83 ? -22.644 -3.815 38.925 1.00 94.75 83 ASP A O 1
ATOM 699 N N . LEU A 1 84 ? -20.512 -3.870 38.225 1.00 92.38 84 LEU A N 1
ATOM 700 C CA . LEU A 1 84 ? -20.124 -2.620 38.889 1.00 92.38 84 LEU A CA 1
ATOM 701 C C . LEU A 1 84 ? -20.963 -1.421 38.426 1.00 92.38 84 LEU A C 1
ATOM 703 O O . LEU A 1 84 ? -21.413 -0.635 39.252 1.00 92.38 84 LEU A O 1
ATOM 707 N N . ARG A 1 85 ? -21.271 -1.297 37.127 1.00 93.56 85 ARG A N 1
ATOM 708 C CA . ARG A 1 85 ? -22.164 -0.231 36.624 1.00 93.56 85 ARG A CA 1
ATOM 709 C C . ARG A 1 85 ? -23.567 -0.290 37.229 1.00 93.56 85 ARG A C 1
ATOM 711 O O . ARG A 1 85 ? -24.188 0.756 37.407 1.00 93.56 85 ARG A O 1
ATOM 718 N N . LYS A 1 86 ? -24.092 -1.487 37.519 1.00 93.38 86 LYS A N 1
ATOM 719 C CA . LYS A 1 86 ? -25.388 -1.635 38.203 1.00 93.38 86 LYS A CA 1
ATOM 720 C C . LYS A 1 86 ? -25.298 -1.171 39.653 1.00 93.38 86 LYS A C 1
ATOM 722 O O . LYS A 1 86 ? -26.223 -0.513 40.112 1.00 93.38 86 LYS A O 1
ATOM 727 N N . VAL A 1 87 ? -24.208 -1.503 40.347 1.00 91.19 87 VAL A N 1
ATOM 728 C CA . VAL A 1 87 ? -23.970 -1.073 41.733 1.00 91.19 87 VAL A CA 1
ATOM 729 C C . VAL A 1 87 ? -23.831 0.447 41.805 1.00 91.19 87 VAL A C 1
ATOM 731 O O . VAL A 1 87 ? -24.566 1.073 42.558 1.00 91.19 87 VAL A O 1
ATOM 734 N N . VAL A 1 88 ? -23.004 1.049 40.944 1.00 91.00 88 VAL A N 1
ATOM 735 C CA . VAL A 1 88 ? -22.844 2.512 40.857 1.00 91.00 88 VAL A CA 1
ATOM 736 C C . VAL A 1 88 ? -24.190 3.205 40.631 1.00 91.00 88 VAL A C 1
ATOM 738 O O . VAL A 1 88 ? -24.515 4.134 41.357 1.00 91.00 88 VAL A O 1
ATOM 741 N N . ARG A 1 89 ? -25.027 2.714 39.703 1.00 91.19 89 ARG A N 1
ATOM 742 C CA . ARG A 1 89 ? -26.377 3.270 39.467 1.00 91.19 89 ARG A CA 1
ATOM 743 C C . ARG A 1 89 ? -27.323 3.161 40.665 1.00 91.19 89 ARG A C 1
ATOM 745 O O . ARG A 1 89 ? -28.239 3.968 40.772 1.00 91.19 89 ARG A O 1
ATOM 752 N N . LYS A 1 90 ? -27.180 2.129 41.503 1.00 90.12 90 LYS A N 1
ATOM 753 C CA . LYS A 1 90 ? -27.972 1.996 42.735 1.00 90.12 90 LYS A CA 1
ATOM 754 C C . LYS A 1 90 ? -27.485 2.992 43.789 1.00 90.12 90 LYS A C 1
ATOM 756 O O . LYS A 1 90 ? -28.299 3.705 44.363 1.00 90.12 90 LYS A O 1
ATOM 761 N N . LEU A 1 91 ? -26.167 3.085 43.976 1.00 87.81 91 LEU A N 1
ATOM 762 C CA . LEU A 1 91 ? -25.542 4.010 44.924 1.00 87.81 91 LEU A CA 1
ATOM 763 C C . LEU A 1 91 ? -25.757 5.483 44.547 1.00 87.81 91 LEU A C 1
ATOM 765 O O . LEU A 1 91 ? -25.900 6.313 45.431 1.00 87.81 91 LEU A O 1
ATOM 769 N N . GLU A 1 92 ? -25.851 5.803 43.256 1.00 87.06 92 GLU A N 1
ATOM 770 C CA . GLU A 1 92 ? -26.167 7.153 42.765 1.00 87.06 92 GLU A CA 1
ATOM 771 C C . GLU A 1 92 ? -27.549 7.651 43.225 1.00 87.06 92 GLU A C 1
ATOM 773 O O . GLU A 1 92 ? -27.748 8.853 43.372 1.00 87.06 92 GLU A O 1
ATOM 778 N N . LYS A 1 93 ? -28.509 6.741 43.453 1.00 86.56 93 LYS A N 1
ATOM 779 C CA . LYS A 1 93 ? -29.883 7.096 43.842 1.00 86.56 93 LYS A CA 1
ATOM 780 C C . LYS A 1 93 ? -30.086 7.188 45.352 1.00 86.56 93 LYS A C 1
ATOM 782 O O . LYS A 1 93 ? -30.783 8.087 45.805 1.00 86.56 93 LYS A O 1
ATOM 787 N N . GLU A 1 94 ? -29.539 6.236 46.107 1.00 82.75 94 GLU A N 1
ATOM 788 C CA . GLU A 1 94 ? -29.880 6.030 47.528 1.00 82.75 94 GLU A CA 1
ATOM 789 C C . GLU A 1 94 ? -28.648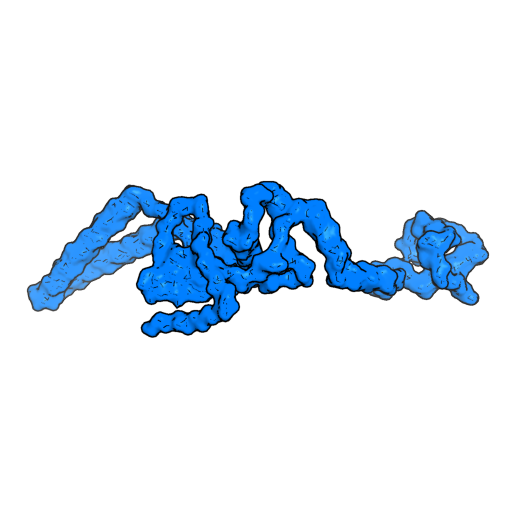 5.717 48.406 1.00 82.75 94 GLU A C 1
ATOM 791 O O . GLU A 1 94 ? -28.789 5.378 49.578 1.00 82.75 94 GLU A O 1
ATOM 796 N N . GLY A 1 95 ? -27.431 5.790 47.854 1.00 77.44 95 GLY A N 1
ATOM 797 C CA . GLY A 1 95 ? -26.210 5.335 48.523 1.00 77.44 95 GLY A CA 1
ATOM 798 C C . GLY A 1 95 ? -25.423 6.429 49.259 1.00 77.44 95 GLY A C 1
ATOM 799 O O . GLY A 1 95 ? -25.494 7.606 48.896 1.00 77.44 95 GLY A O 1
ATOM 800 N N . PRO A 1 96 ? -24.594 6.054 50.255 1.00 85.75 96 PRO A N 1
ATOM 801 C CA . PRO A 1 96 ? -23.619 6.960 50.855 1.00 85.75 96 PRO A CA 1
ATOM 802 C C . PRO A 1 96 ? -22.622 7.487 49.811 1.00 85.75 96 PRO A C 1
ATOM 804 O O . PRO A 1 96 ? -22.044 6.723 49.034 1.00 85.75 96 PRO A O 1
ATOM 807 N N . VAL A 1 97 ? -22.353 8.797 49.836 1.00 83.75 97 VAL A N 1
ATOM 808 C CA . VAL A 1 97 ? -21.457 9.467 48.869 1.00 83.75 97 VAL A CA 1
ATOM 809 C C . VAL A 1 97 ? -20.035 8.877 48.879 1.00 83.75 97 VAL A C 1
ATOM 811 O O . VAL A 1 97 ? -19.388 8.810 47.834 1.00 83.75 97 VAL A O 1
ATOM 814 N N . SER A 1 98 ? -19.531 8.418 50.032 1.00 82.56 98 SER A N 1
ATOM 815 C CA . SER A 1 98 ? -18.192 7.811 50.125 1.00 82.56 98 SER A CA 1
ATOM 816 C C . SER A 1 98 ? -18.107 6.464 49.396 1.00 82.56 98 SER A C 1
ATOM 818 O O . SER A 1 98 ? -17.150 6.232 48.654 1.00 82.56 98 SER A O 1
ATOM 820 N N . GLU A 1 99 ? -19.119 5.606 49.553 1.00 83.88 99 GLU A N 1
ATOM 821 C CA . GLU A 1 99 ? -19.206 4.305 48.886 1.00 83.88 99 GLU A CA 1
ATOM 822 C C . GLU A 1 99 ? -19.369 4.480 47.377 1.00 83.88 99 GLU A C 1
ATOM 824 O O . GLU A 1 99 ? -18.662 3.830 46.608 1.00 83.88 99 GLU A O 1
ATOM 829 N N . PHE A 1 100 ? -20.203 5.436 46.950 1.00 88.12 100 PHE A N 1
ATOM 830 C CA . PHE A 1 100 ? -20.333 5.808 45.542 1.00 88.12 100 PHE A CA 1
ATOM 831 C C . PHE A 1 100 ? -18.979 6.194 44.927 1.00 88.12 100 PHE A C 1
ATOM 833 O O . PHE A 1 100 ? -18.578 5.622 43.911 1.00 88.12 100 PHE A O 1
ATOM 840 N N . ASN A 1 101 ? -18.243 7.115 45.560 1.00 87.12 101 ASN A N 1
ATOM 841 C CA . ASN A 1 101 ? -16.937 7.564 45.068 1.00 87.12 101 ASN A CA 1
ATOM 842 C C . ASN A 1 101 ? -15.915 6.416 45.011 1.00 87.12 101 ASN A C 1
ATOM 844 O O . ASN A 1 101 ? -15.130 6.330 44.063 1.00 87.12 101 ASN A O 1
ATOM 848 N N . SER A 1 102 ? -15.943 5.509 45.993 1.00 87.50 102 SER A N 1
ATOM 849 C CA . SER A 1 102 ? -15.073 4.331 46.021 1.00 87.50 102 SER A CA 1
ATOM 850 C C . SER A 1 102 ? -15.376 3.370 44.865 1.00 87.50 102 SER A C 1
ATOM 852 O O . SER A 1 102 ? -14.492 3.077 44.054 1.00 87.50 102 SER A O 1
ATOM 854 N N . THR A 1 103 ? -16.637 2.941 44.717 1.00 87.69 103 THR A N 1
ATOM 855 C CA . THR A 1 103 ? -17.056 2.010 43.655 1.00 87.69 103 THR A CA 1
ATOM 856 C C . THR A 1 103 ? -16.879 2.618 42.262 1.00 87.69 103 THR A C 1
ATOM 858 O O . THR A 1 103 ? -16.479 1.923 41.325 1.00 87.69 103 THR A O 1
ATOM 861 N N . GLN A 1 104 ? -17.107 3.924 42.111 1.00 90.06 104 GLN A N 1
ATOM 862 C CA . GLN A 1 104 ? -16.826 4.638 40.867 1.00 90.06 104 GLN A CA 1
ATOM 863 C C . GLN A 1 104 ? -15.325 4.614 40.538 1.00 90.06 104 GLN A C 1
ATOM 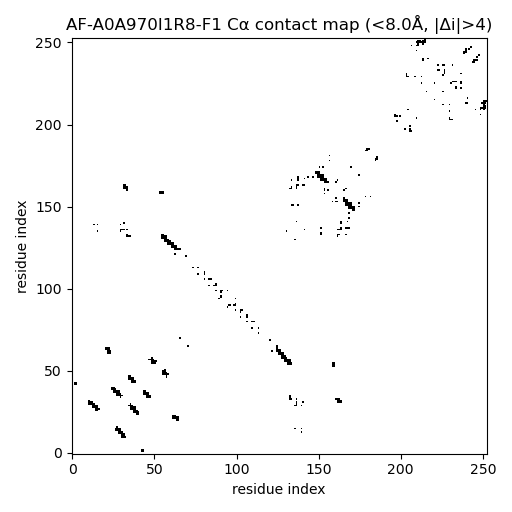865 O O . GLN A 1 104 ? -14.941 4.317 39.403 1.00 90.06 104 GLN A O 1
ATOM 870 N N . GLY A 1 105 ? -14.458 4.828 41.532 1.00 92.19 105 GLY A N 1
ATOM 871 C CA . GLY A 1 105 ? -13.009 4.706 41.374 1.00 92.19 105 GLY A CA 1
ATOM 872 C C . GLY A 1 105 ? -12.556 3.289 40.997 1.00 92.19 105 GLY A C 1
ATOM 873 O O . GLY A 1 105 ? -11.649 3.121 40.175 1.00 92.19 105 GLY A O 1
ATOM 874 N N . GLU A 1 106 ? -13.185 2.251 41.551 1.00 92.75 106 GLU A N 1
ATOM 875 C CA . GLU A 1 106 ? -12.945 0.854 41.163 1.00 92.75 106 GLU A CA 1
ATOM 876 C C . GLU A 1 106 ? -13.369 0.571 39.719 1.00 92.75 106 GLU A C 1
ATOM 878 O O . GLU A 1 106 ? -12.593 -0.008 38.949 1.00 92.75 106 GLU A O 1
ATOM 883 N N . LEU A 1 107 ? -14.556 1.039 39.323 1.00 93.31 107 LEU A N 1
ATOM 884 C CA . LEU A 1 107 ? -15.062 0.925 37.958 1.00 93.31 107 LEU A CA 1
ATOM 885 C C . LEU A 1 107 ? -14.105 1.587 36.958 1.00 93.31 107 LEU A C 1
ATOM 887 O O . LEU A 1 107 ? -13.749 0.983 35.942 1.00 93.31 107 LEU A O 1
ATOM 891 N N . GLU A 1 108 ? -13.632 2.797 37.253 1.00 94.50 108 GLU A N 1
ATOM 892 C CA . GLU A 1 108 ? -12.657 3.494 36.413 1.00 94.50 108 GLU A CA 1
ATOM 893 C C . GLU A 1 108 ? -11.329 2.739 36.305 1.00 94.50 108 GLU A C 1
ATOM 895 O O . GLU A 1 108 ? -10.771 2.609 35.208 1.00 94.50 108 G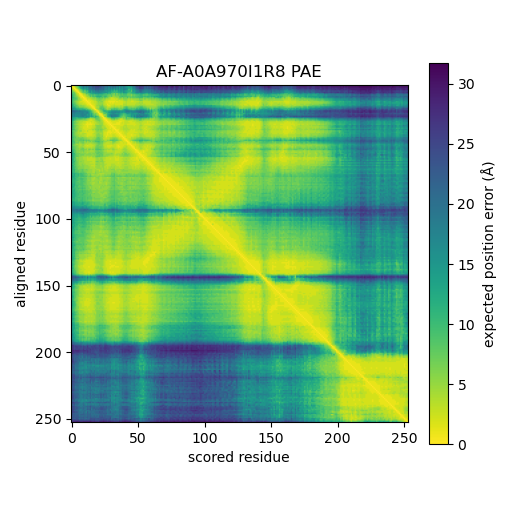LU A O 1
ATOM 900 N N . LYS A 1 109 ? -10.814 2.206 37.422 1.00 95.38 109 LYS A N 1
ATOM 901 C CA . LYS A 1 109 ? -9.597 1.379 37.426 1.00 95.38 109 LYS A CA 1
ATOM 902 C C . LYS A 1 109 ? -9.778 0.140 36.549 1.00 95.38 109 LYS A C 1
ATOM 904 O O . LYS A 1 109 ? -8.865 -0.206 35.796 1.00 95.38 109 LYS A O 1
ATOM 909 N N . LEU A 1 110 ? -10.938 -0.512 36.610 1.00 95.06 110 LEU A N 1
ATOM 910 C CA . LEU A 1 110 ? -11.225 -1.707 35.823 1.00 95.06 110 LEU A CA 1
ATOM 911 C C . LEU A 1 110 ? -11.350 -1.399 34.324 1.00 95.06 110 LEU A C 1
ATOM 913 O O . LEU A 1 110 ? -10.762 -2.105 33.503 1.00 95.06 110 LEU A O 1
ATOM 917 N N . ILE A 1 111 ? -12.022 -0.303 33.958 1.00 94.88 111 ILE A N 1
ATOM 918 C CA . ILE A 1 111 ? -12.092 0.179 32.569 1.00 94.88 111 ILE A CA 1
ATOM 919 C C . ILE A 1 111 ? -10.683 0.462 32.036 1.00 94.88 111 ILE A C 1
ATOM 921 O O . ILE A 1 111 ? -10.323 -0.036 30.967 1.00 94.88 111 ILE A O 1
ATOM 925 N N . LYS A 1 112 ? -9.844 1.166 32.809 1.00 96.12 112 LYS A N 1
ATOM 926 C CA . LYS A 1 112 ? -8.441 1.434 32.445 1.00 96.12 112 LYS A CA 1
ATOM 927 C C . LYS A 1 112 ? -7.641 0.142 32.252 1.00 96.12 112 LYS A C 1
ATOM 929 O O . LYS A 1 112 ? -6.863 0.049 31.300 1.00 96.12 112 LYS A O 1
ATOM 934 N N . LYS A 1 113 ? -7.835 -0.870 33.110 1.00 95.00 113 LYS A N 1
ATOM 935 C CA . LYS A 1 113 ? -7.205 -2.197 32.962 1.00 95.00 113 LYS A CA 1
ATOM 936 C C . LYS A 1 113 ? -7.645 -2.886 31.667 1.00 95.00 113 LYS A C 1
ATOM 938 O O . LYS A 1 113 ? -6.777 -3.278 30.885 1.00 95.00 113 LYS A O 1
ATOM 943 N N . LYS A 1 114 ? -8.955 -2.958 31.396 1.00 95.62 114 LYS A N 1
ATOM 944 C CA . LYS A 1 114 ? -9.507 -3.521 30.150 1.00 95.62 114 LYS A CA 1
ATOM 945 C C . LYS A 1 114 ? -8.954 -2.805 28.918 1.00 95.62 114 LYS A C 1
ATOM 947 O O . LYS A 1 114 ? -8.553 -3.451 27.955 1.00 95.62 114 LYS A O 1
ATOM 952 N N . ASP A 1 115 ? -8.911 -1.476 28.931 1.00 94.44 115 ASP A N 1
ATOM 953 C CA . ASP A 1 115 ? -8.422 -0.689 27.796 1.00 94.44 115 ASP A CA 1
ATOM 954 C C . ASP A 1 115 ? -6.923 -0.888 27.561 1.00 94.44 115 ASP A C 1
ATOM 956 O O . ASP A 1 115 ? -6.483 -0.987 26.414 1.00 94.44 115 ASP A O 1
ATOM 960 N N . LYS A 1 116 ? -6.125 -0.999 28.630 1.00 95.56 116 LYS A N 1
ATOM 961 C CA . LYS A 1 116 ? -4.698 -1.333 28.532 1.00 95.56 116 LYS A CA 1
ATOM 962 C C . LYS A 1 116 ? -4.490 -2.736 27.957 1.00 95.56 116 LYS A C 1
ATOM 964 O O . LYS A 1 116 ? -3.631 -2.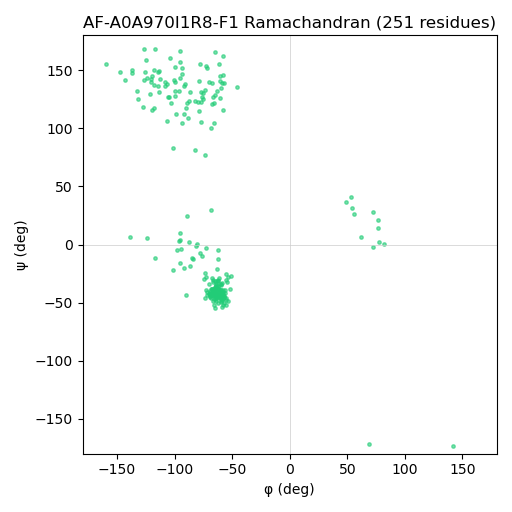905 27.090 1.00 95.56 116 LYS A O 1
ATOM 969 N N . PHE A 1 117 ? -5.285 -3.710 28.403 1.00 94.44 117 PHE A N 1
ATOM 970 C CA . PHE A 1 117 ? -5.291 -5.069 27.860 1.00 94.44 117 PHE A CA 1
ATOM 971 C C . PHE A 1 117 ? -5.621 -5.065 26.361 1.00 94.44 117 PHE A C 1
ATOM 973 O O . PHE A 1 117 ? -4.798 -5.511 25.563 1.00 94.44 117 PHE A O 1
ATOM 980 N N . LEU A 1 118 ? -6.741 -4.450 25.963 1.00 93.25 118 LEU A N 1
ATOM 981 C CA . LEU A 1 118 ? -7.154 -4.349 24.559 1.00 93.25 118 LEU A CA 1
ATOM 982 C C . LEU A 1 118 ? -6.096 -3.661 23.691 1.00 93.25 118 LEU A C 1
ATOM 984 O O . LEU A 1 118 ? -5.792 -4.141 22.606 1.00 93.25 118 LEU A O 1
ATOM 988 N N . LYS A 1 119 ? -5.474 -2.571 24.160 1.00 93.38 119 LYS A N 1
ATOM 989 C CA . LYS A 1 119 ? -4.392 -1.904 23.413 1.00 93.38 119 LYS A CA 1
ATOM 990 C C . LYS A 1 119 ? -3.205 -2.838 23.155 1.00 93.38 119 LYS A C 1
ATOM 992 O O . LYS A 1 119 ? -2.664 -2.831 22.048 1.00 93.38 119 LYS A O 1
ATOM 997 N N . LYS A 1 120 ? -2.795 -3.627 24.156 1.00 93.31 120 LYS A N 1
ATOM 998 C CA . LYS A 1 120 ? -1.688 -4.591 24.033 1.00 93.31 120 LYS A CA 1
ATOM 999 C C . LYS A 1 120 ? -2.053 -5.724 23.071 1.00 93.31 120 LYS A C 1
ATOM 1001 O O . LYS A 1 120 ? -1.286 -6.010 22.155 1.00 93.31 120 LYS A O 1
ATOM 1006 N N . GLU A 1 121 ? -3.231 -6.308 23.248 1.00 93.19 121 GLU A N 1
ATOM 1007 C CA . GLU A 1 121 ? -3.741 -7.422 22.446 1.00 93.19 121 GLU A CA 1
ATOM 1008 C C . GLU A 1 121 ? -3.955 -7.023 20.978 1.00 93.19 121 GLU A C 1
ATOM 1010 O O . GLU A 1 121 ? -3.442 -7.670 20.063 1.00 93.19 121 GLU A O 1
ATOM 1015 N N . THR A 1 122 ? -4.587 -5.873 20.735 1.00 90.50 122 THR A N 1
ATOM 1016 C CA . THR A 1 122 ? -4.819 -5.352 19.384 1.00 90.50 122 THR A CA 1
ATOM 1017 C C . THR A 1 122 ? -3.499 -5.074 18.671 1.00 90.50 122 THR A C 1
ATOM 1019 O O . THR A 1 122 ? -3.375 -5.334 17.472 1.00 90.50 122 THR A O 1
ATOM 1022 N N . LYS A 1 123 ? -2.482 -4.576 19.390 1.00 90.94 123 LYS A N 1
ATOM 1023 C CA . LYS A 1 123 ? -1.133 -4.392 18.838 1.00 90.94 123 LYS A CA 1
ATOM 1024 C C . LYS A 1 123 ? -0.502 -5.733 18.455 1.00 90.94 123 LYS A C 1
ATOM 1026 O O . LYS A 1 123 ? 0.027 -5.830 17.353 1.00 90.94 123 LYS A O 1
ATOM 1031 N N . ALA A 1 124 ? -0.595 -6.749 19.314 1.00 90.31 124 ALA A N 1
ATOM 1032 C CA . ALA A 1 124 ? -0.045 -8.082 19.057 1.00 90.31 124 ALA A CA 1
ATOM 1033 C C . ALA A 1 124 ? -0.709 -8.784 17.857 1.00 90.31 124 ALA A C 1
ATOM 1035 O O . ALA A 1 124 ? -0.042 -9.473 17.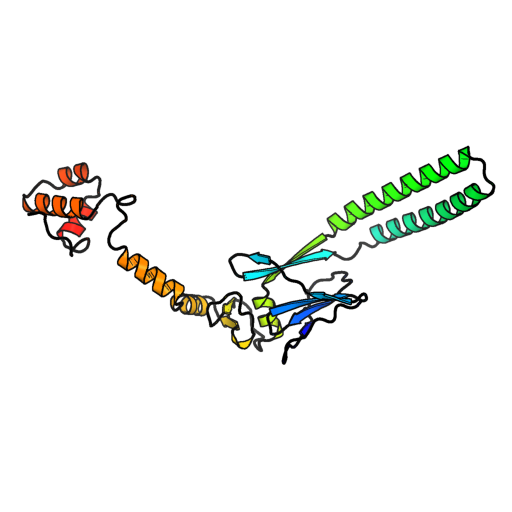090 1.00 90.31 124 ALA A O 1
ATOM 1036 N N . ARG A 1 125 ? -2.013 -8.564 17.650 1.00 89.62 125 ARG A N 1
ATOM 1037 C CA . ARG A 1 125 ? -2.776 -9.140 16.529 1.00 89.62 125 ARG A CA 1
ATOM 1038 C C . ARG A 1 125 ? -2.698 -8.348 15.226 1.00 89.62 125 ARG A C 1
ATOM 1040 O O . ARG A 1 125 ? -3.164 -8.849 14.202 1.00 89.62 125 ARG A O 1
ATOM 1047 N N . THR A 1 126 ? -2.179 -7.119 15.254 1.00 89.94 126 THR A N 1
ATOM 1048 C CA . THR A 1 126 ? -2.143 -6.239 14.078 1.00 89.94 126 THR A CA 1
ATOM 1049 C C . THR A 1 126 ? -1.243 -6.829 12.991 1.00 89.94 126 THR A C 1
ATOM 1051 O O . THR A 1 126 ? -0.072 -7.110 13.225 1.00 89.94 126 THR A O 1
ATOM 1054 N N . ILE A 1 127 ? -1.773 -6.921 11.774 1.00 87.44 127 ILE A N 1
ATOM 1055 C CA . ILE A 1 127 ? -1.036 -7.241 10.550 1.00 87.44 127 ILE A CA 1
ATOM 1056 C C . ILE A 1 127 ? -1.203 -6.082 9.571 1.00 87.44 127 ILE A C 1
ATOM 1058 O O . ILE A 1 127 ? -2.277 -5.492 9.467 1.00 87.44 127 ILE A O 1
ATOM 1062 N N . TYR A 1 128 ? -0.148 -5.768 8.826 1.00 87.56 128 TYR A N 1
ATOM 1063 C CA . TYR A 1 128 ? -0.232 -4.847 7.698 1.00 87.56 128 TYR A CA 1
ATOM 1064 C C . TYR A 1 128 ? -0.221 -5.639 6.399 1.00 87.56 128 TYR A C 1
ATOM 1066 O O . TYR A 1 128 ? 0.727 -6.367 6.126 1.00 87.56 128 TYR A O 1
ATOM 1074 N N . TYR A 1 129 ? -1.269 -5.475 5.602 1.00 86.81 129 TYR A N 1
ATOM 1075 C CA . TYR A 1 129 ? -1.333 -5.989 4.243 1.00 86.81 129 TYR A CA 1
ATOM 1076 C C . TYR A 1 129 ? -1.018 -4.853 3.277 1.00 86.81 129 TYR A C 1
ATOM 1078 O O . TYR A 1 129 ? -1.629 -3.786 3.361 1.00 86.81 129 TYR A O 1
ATOM 1086 N N . GLN A 1 130 ? -0.065 -5.068 2.376 1.00 89.25 130 GLN A N 1
ATOM 1087 C CA . GLN A 1 130 ? 0.285 -4.113 1.333 1.00 89.25 130 GLN A CA 1
ATOM 1088 C C . GLN A 1 130 ? 0.101 -4.768 -0.030 1.00 89.25 130 GLN A C 1
ATOM 1090 O O . GLN A 1 130 ? 0.629 -5.849 -0.269 1.00 89.25 130 GLN A O 1
ATOM 1095 N N . ALA A 1 131 ? -0.613 -4.091 -0.925 1.00 89.88 131 ALA A N 1
ATOM 1096 C CA . ALA A 1 131 ? -0.812 -4.557 -2.290 1.00 89.88 131 ALA A CA 1
ATOM 1097 C C . ALA A 1 131 ? -0.668 -3.424 -3.304 1.00 89.88 131 ALA A C 1
ATOM 1099 O O . ALA A 1 131 ? -0.951 -2.258 -3.018 1.00 89.88 131 ALA A O 1
ATOM 1100 N N . LEU A 1 132 ? -0.226 -3.791 -4.504 1.00 93.75 132 LEU A N 1
ATOM 1101 C CA . LEU A 1 132 ? -0.202 -2.920 -5.672 1.00 93.75 132 LEU A CA 1
ATOM 1102 C C . LEU A 1 132 ? -1.553 -3.006 -6.377 1.00 93.75 132 LEU A C 1
ATOM 1104 O O . LEU A 1 132 ? -2.043 -4.100 -6.648 1.00 93.75 132 LEU A O 1
ATOM 1108 N N . VAL A 1 133 ? -2.144 -1.858 -6.702 1.00 94.50 133 VAL A N 1
ATOM 1109 C CA . VAL A 1 133 ? -3.488 -1.817 -7.294 1.00 94.50 133 VAL A CA 1
ATOM 1110 C C . VAL A 1 133 ? -3.523 -2.490 -8.661 1.00 94.50 133 VAL A C 1
ATOM 1112 O O . VAL A 1 133 ? -4.413 -3.293 -8.905 1.00 94.50 133 VAL A O 1
ATOM 1115 N N . HIS A 1 134 ? -2.542 -2.229 -9.528 1.00 94.56 134 HIS A N 1
ATOM 1116 C CA . HIS A 1 134 ? -2.473 -2.874 -10.844 1.00 94.56 134 HIS A CA 1
ATOM 1117 C C . HIS A 1 134 ? -2.383 -4.402 -10.737 1.00 94.56 134 HIS A C 1
ATOM 1119 O O . HIS A 1 134 ? -2.981 -5.107 -11.539 1.00 94.56 134 HIS A O 1
ATOM 1125 N N . ARG A 1 135 ? -1.693 -4.923 -9.715 1.00 93.06 135 ARG A N 1
ATOM 1126 C CA . ARG A 1 135 ? -1.596 -6.365 -9.486 1.00 93.06 135 ARG A CA 1
ATOM 1127 C C . ARG A 1 135 ? -2.928 -6.953 -9.032 1.00 93.06 135 ARG A C 1
ATOM 1129 O O . ARG A 1 135 ? -3.330 -7.973 -9.570 1.00 93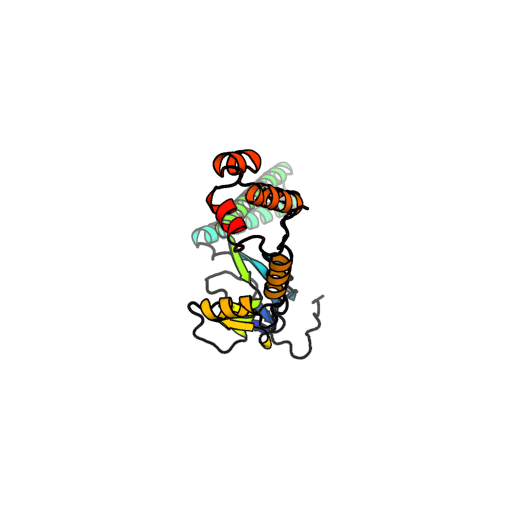.06 135 ARG A O 1
ATOM 1136 N N . LEU A 1 136 ? -3.640 -6.278 -8.125 1.00 92.69 136 LEU A N 1
ATOM 1137 C CA . LEU A 1 136 ? -5.001 -6.680 -7.759 1.00 92.69 136 LEU A CA 1
ATOM 1138 C C . LEU A 1 136 ? -5.920 -6.676 -8.987 1.00 92.69 136 LEU A C 1
ATOM 1140 O O . LEU A 1 136 ? -6.644 -7.633 -9.212 1.00 92.69 136 LEU A O 1
ATOM 1144 N N . VAL A 1 137 ? -5.872 -5.641 -9.827 1.00 94.69 137 VAL A N 1
ATOM 1145 C CA . VAL A 1 137 ? -6.685 -5.628 -11.052 1.00 94.69 137 VAL A CA 1
ATOM 1146 C C . VAL A 1 137 ? -6.324 -6.805 -11.965 1.00 94.69 137 VAL A C 1
ATOM 1148 O O . VAL A 1 137 ? -7.216 -7.505 -12.431 1.00 94.69 137 VAL A O 1
ATOM 1151 N N . ALA A 1 138 ? -5.036 -7.063 -12.185 1.00 93.69 138 ALA A N 1
ATOM 1152 C CA . ALA A 1 138 ? -4.581 -8.181 -13.004 1.00 93.69 138 ALA A CA 1
ATOM 1153 C C . ALA A 1 138 ? -5.052 -9.542 -12.463 1.00 93.69 138 ALA A C 1
ATOM 1155 O O . ALA A 1 138 ? -5.574 -10.344 -13.228 1.00 93.69 138 ALA A O 1
ATOM 1156 N N . GLU A 1 139 ? -4.933 -9.782 -11.155 1.00 91.81 139 GLU A N 1
ATOM 1157 C CA . GLU A 1 139 ? -5.334 -11.042 -10.509 1.00 91.81 139 GLU A CA 1
ATOM 1158 C C . GLU A 1 139 ? -6.840 -11.332 -10.628 1.00 91.81 139 GLU A C 1
ATOM 1160 O O . GLU A 1 139 ? -7.228 -12.494 -10.703 1.00 91.81 139 GLU A O 1
ATOM 1165 N N . TYR A 1 140 ? -7.695 -10.302 -10.665 1.00 92.06 140 TYR A N 1
ATOM 1166 C CA . TYR A 1 140 ? -9.153 -10.484 -10.708 1.00 92.06 140 TYR A CA 1
ATOM 1167 C C . TYR A 1 140 ? -9.777 -10.300 -12.095 1.00 92.06 140 TYR A C 1
ATOM 1169 O O . TYR A 1 140 ? -10.884 -10.791 -12.325 1.00 92.06 140 TYR A O 1
ATOM 1177 N N . PHE A 1 141 ? -9.129 -9.587 -13.017 1.00 93.88 141 PHE A N 1
ATOM 1178 C CA . PHE A 1 141 ? -9.709 -9.244 -14.322 1.00 93.88 141 PHE A CA 1
ATOM 1179 C C . PHE A 1 141 ? -8.963 -9.822 -15.528 1.00 93.88 141 PHE A C 1
ATOM 1181 O O . PHE A 1 141 ? -9.526 -9.781 -16.620 1.00 93.88 141 PHE A O 1
ATOM 1188 N N . LEU A 1 142 ? -7.753 -10.373 -15.370 1.00 91.38 142 LEU A N 1
ATOM 1189 C CA . LEU A 1 142 ? -7.065 -11.072 -16.460 1.00 91.38 142 LEU A CA 1
ATOM 1190 C C . LEU A 1 142 ? -7.310 -12.592 -16.387 1.00 91.38 142 LEU A C 1
ATOM 1192 O O . LEU A 1 142 ? -7.373 -13.145 -15.291 1.00 91.38 142 LEU A O 1
ATOM 1196 N N . PRO A 1 143 ? -7.442 -13.279 -17.538 1.00 84.12 143 PRO A N 1
ATOM 1197 C CA . PRO A 1 143 ? -7.817 -14.695 -17.602 1.00 84.12 143 PRO A CA 1
ATOM 1198 C C . PRO A 1 143 ? -6.681 -15.689 -17.284 1.00 84.12 143 PRO A C 1
ATOM 1200 O O . PRO A 1 143 ? -6.932 -16.890 -17.216 1.00 84.12 143 PRO A O 1
ATOM 1203 N N . GLU A 1 144 ? -5.432 -15.243 -17.114 1.00 77.38 144 GLU A N 1
ATOM 1204 C CA . GLU A 1 144 ? -4.293 -16.149 -16.901 1.00 77.38 144 GLU A CA 1
ATOM 1205 C C . GLU A 1 144 ? -4.229 -16.706 -15.472 1.00 77.38 144 GLU A C 1
ATOM 1207 O O . GLU A 1 144 ? -4.105 -15.967 -14.498 1.00 77.38 144 GLU A O 1
ATOM 1212 N N . THR A 1 145 ? -4.239 -18.038 -15.364 1.00 57.84 145 THR A N 1
ATOM 1213 C CA . THR A 1 145 ? -4.205 -18.793 -14.098 1.00 57.84 145 THR A CA 1
ATOM 1214 C C . THR A 1 145 ? -2.792 -19.168 -13.635 1.00 57.84 145 THR A C 1
ATOM 1216 O O . THR A 1 145 ? -2.587 -19.412 -12.449 1.00 57.84 145 THR A O 1
ATOM 1219 N N . HIS A 1 146 ? -1.803 -19.175 -14.539 1.00 64.06 146 HIS A N 1
ATOM 1220 C CA . HIS A 1 146 ? -0.391 -19.444 -14.230 1.00 64.06 146 HIS A CA 1
ATOM 1221 C C . HIS A 1 146 ? 0.404 -18.136 -14.164 1.00 64.06 146 HIS A C 1
ATOM 1223 O O . HIS A 1 146 ? 1.034 -17.701 -15.131 1.00 64.06 146 HIS A O 1
ATOM 1229 N N . THR A 1 147 ? 0.342 -17.492 -13.000 1.00 71.56 147 THR A N 1
ATOM 1230 C CA . THR A 1 147 ? 1.048 -16.237 -12.691 1.00 71.56 147 THR A CA 1
ATOM 1231 C C . THR A 1 147 ? 2.379 -16.464 -11.970 1.00 71.56 147 THR A C 1
ATOM 1233 O O . THR A 1 147 ? 3.029 -15.508 -11.547 1.00 71.56 147 THR A O 1
ATOM 1236 N N . GLU A 1 148 ? 2.774 -17.719 -11.757 1.00 76.94 148 GLU A N 1
ATOM 1237 C CA . GLU A 1 148 ? 4.001 -18.053 -11.041 1.00 76.94 148 GLU A CA 1
ATOM 1238 C C . GLU A 1 148 ? 5.226 -17.599 -11.847 1.00 76.94 148 GLU A C 1
ATOM 1240 O O . GLU A 1 148 ? 5.335 -17.852 -13.044 1.00 76.94 148 GLU A O 1
ATOM 1245 N N . GLY A 1 149 ? 6.108 -16.823 -11.212 1.00 81.44 149 GLY A N 1
ATOM 1246 C CA . GLY A 1 149 ? 7.277 -16.225 -11.866 1.00 81.44 149 GLY A CA 1
ATOM 1247 C C . GLY A 1 149 ? 6.991 -15.065 -12.836 1.00 81.44 149 GLY A C 1
ATOM 1248 O O . GLY A 1 149 ? 7.941 -14.481 -13.357 1.00 81.44 149 GLY A O 1
ATOM 1249 N N . LYS A 1 150 ? 5.724 -14.687 -13.065 1.00 91.56 150 LYS A N 1
ATOM 1250 C CA . LYS A 1 150 ? 5.355 -13.560 -13.940 1.00 91.56 150 LYS A CA 1
ATOM 1251 C C . LYS A 1 150 ? 5.179 -12.252 -13.163 1.00 91.56 150 LYS A C 1
ATOM 1253 O O . LYS A 1 150 ? 4.797 -12.229 -11.992 1.00 91.56 150 LYS A O 1
ATOM 1258 N N . VAL A 1 151 ? 5.420 -11.139 -13.849 1.00 92.69 151 VAL A N 1
ATOM 1259 C CA . VAL A 1 151 ? 5.197 -9.773 -13.360 1.00 92.69 151 VAL A CA 1
ATOM 1260 C C . VAL A 1 151 ? 4.088 -9.100 -14.162 1.00 92.69 151 VAL A C 1
ATOM 1262 O O . VAL A 1 151 ? 3.902 -9.390 -15.340 1.00 92.69 151 VAL A O 1
ATOM 1265 N N . VAL A 1 152 ? 3.343 -8.193 -13.533 1.00 94.38 152 VAL A N 1
ATOM 1266 C CA . VAL A 1 152 ? 2.330 -7.389 -14.231 1.00 94.38 152 VAL A CA 1
ATOM 1267 C C . VAL A 1 152 ? 3.000 -6.144 -14.797 1.00 94.38 152 VAL A C 1
ATOM 1269 O O . VAL A 1 152 ? 3.594 -5.370 -14.046 1.00 94.38 152 VAL A O 1
ATOM 1272 N N . ALA A 1 153 ? 2.878 -5.942 -16.104 1.00 94.12 153 ALA A N 1
ATOM 1273 C CA . ALA A 1 153 ? 3.400 -4.777 -16.803 1.00 94.12 153 ALA A CA 1
ATOM 1274 C C . ALA A 1 153 ? 2.267 -3.917 -17.381 1.00 94.12 153 ALA A C 1
ATOM 1276 O O . ALA A 1 153 ? 1.224 -4.432 -17.789 1.00 94.12 153 ALA A O 1
ATOM 1277 N N . HIS A 1 154 ? 2.505 -2.604 -17.438 1.00 95.88 154 HIS A N 1
ATOM 1278 C CA . HIS A 1 154 ? 1.650 -1.630 -18.121 1.00 95.88 154 HIS A CA 1
ATOM 1279 C C . HIS A 1 154 ? 2.084 -1.497 -19.583 1.00 95.88 154 HIS A C 1
ATOM 1281 O O . HIS A 1 154 ? 3.237 -1.147 -19.856 1.00 95.88 154 HIS A O 1
ATOM 1287 N N . LEU A 1 155 ? 1.174 -1.755 -20.523 1.00 95.31 155 LEU A N 1
ATOM 1288 C CA . LEU A 1 155 ? 1.453 -1.707 -21.963 1.00 95.31 155 LEU A CA 1
ATOM 1289 C C . LEU A 1 155 ? 1.795 -0.286 -22.437 1.00 95.31 155 LEU A C 1
ATOM 1291 O O . LEU A 1 155 ? 2.681 -0.115 -23.268 1.00 95.31 155 LEU A O 1
ATOM 1295 N N . ASP A 1 156 ? 1.148 0.730 -21.865 1.00 95.12 156 ASP A N 1
ATOM 1296 C CA . ASP A 1 156 ? 1.363 2.150 -22.174 1.00 95.12 156 ASP A CA 1
ATOM 1297 C C . ASP A 1 156 ? 2.490 2.829 -21.367 1.00 95.12 156 ASP A C 1
ATOM 1299 O O . ASP A 1 156 ? 2.704 4.034 -21.500 1.00 95.12 156 ASP A O 1
ATOM 1303 N N . PHE A 1 157 ? 3.200 2.085 -20.511 1.00 93.00 157 PHE A N 1
ATOM 1304 C CA . PHE A 1 157 ? 4.211 2.594 -19.569 1.00 93.00 157 PHE A CA 1
ATOM 1305 C C . PHE A 1 157 ? 3.693 3.589 -18.508 1.00 93.00 157 PHE A C 1
ATOM 1307 O O . PHE A 1 157 ? 4.483 4.116 -17.718 1.00 93.00 157 PHE A O 1
ATOM 1314 N N . ASN A 1 158 ? 2.380 3.822 -18.426 1.00 93.50 158 ASN A N 1
ATOM 1315 C CA . ASN A 1 158 ? 1.757 4.680 -17.428 1.00 93.50 158 ASN A CA 1
ATOM 1316 C C . ASN A 1 158 ? 1.291 3.863 -16.216 1.00 93.50 158 ASN A C 1
ATOM 1318 O O . ASN A 1 158 ? 0.229 3.242 -16.207 1.00 93.50 158 ASN A O 1
ATOM 1322 N N . LYS A 1 159 ? 2.053 3.965 -15.126 1.00 93.38 159 LYS A N 1
ATOM 1323 C CA . LYS A 1 159 ? 1.829 3.239 -13.863 1.00 93.38 159 LYS A CA 1
ATOM 1324 C C . LYS A 1 159 ? 0.507 3.561 -13.149 1.00 93.38 159 LYS A C 1
ATOM 1326 O O . LYS A 1 159 ? 0.142 2.855 -12.206 1.00 93.38 159 LYS A O 1
ATOM 1331 N N . HIS A 1 160 ? -0.194 4.620 -13.558 1.00 93.06 160 HIS A N 1
ATOM 1332 C CA . HIS A 1 160 ? -1.509 4.983 -13.025 1.00 93.06 160 HIS A CA 1
ATOM 1333 C C . HIS A 1 160 ? -2.672 4.447 -13.871 1.00 93.06 160 HIS A C 1
ATOM 1335 O O . HIS A 1 160 ? -3.798 4.391 -13.369 1.00 93.06 160 HIS A O 1
ATOM 1341 N N . ASN A 1 161 ? -2.428 4.025 -15.117 1.00 94.62 161 ASN A N 1
ATOM 1342 C CA . ASN A 1 161 ? -3.455 3.439 -15.973 1.00 94.62 161 ASN A CA 1
ATOM 1343 C C . ASN A 1 161 ? -3.646 1.952 -15.639 1.00 94.62 161 ASN A C 1
ATOM 1345 O O . ASN A 1 161 ? -3.115 1.060 -16.295 1.00 94.62 161 ASN A O 1
ATOM 1349 N N . ASN A 1 162 ? -4.420 1.685 -14.590 1.00 94.94 162 ASN A N 1
ATOM 1350 C CA . ASN A 1 162 ? -4.626 0.337 -14.056 1.00 94.94 162 ASN A CA 1
ATOM 1351 C C . ASN A 1 162 ? -5.805 -0.405 -14.703 1.00 94.94 162 ASN A C 1
ATOM 1353 O O . ASN A 1 162 ? -6.393 -1.266 -14.059 1.00 94.94 162 ASN A O 1
ATOM 1357 N N . ARG A 1 163 ? -6.203 -0.060 -15.932 1.00 94.88 163 ARG A N 1
ATOM 1358 C CA . ARG A 1 163 ? -7.270 -0.788 -16.633 1.00 94.88 163 ARG A CA 1
ATOM 1359 C C . ARG A 1 163 ? -6.783 -2.186 -17.034 1.00 94.88 163 ARG A C 1
ATOM 1361 O O . ARG A 1 163 ? -5.667 -2.271 -17.536 1.00 94.88 163 ARG A O 1
ATOM 1368 N N . PRO A 1 164 ? -7.598 -3.253 -16.927 1.00 94.94 164 PRO A N 1
ATOM 1369 C CA . PRO A 1 164 ? -7.218 -4.602 -17.346 1.00 94.94 164 PRO A CA 1
ATOM 1370 C C . PRO A 1 164 ? -6.685 -4.652 -18.778 1.00 94.94 164 PRO A C 1
ATOM 1372 O O . PRO A 1 164 ? -5.695 -5.319 -19.031 1.00 94.94 164 PRO A O 1
ATOM 1375 N N . SER A 1 165 ? -7.270 -3.874 -19.694 1.00 94.75 165 SER A N 1
ATOM 1376 C CA . SER A 1 165 ? -6.826 -3.782 -21.092 1.00 94.75 165 SER A CA 1
ATOM 1377 C C . SER A 1 165 ? -5.409 -3.222 -21.268 1.00 94.75 165 SER A C 1
ATOM 1379 O O . SER A 1 165 ? -4.804 -3.427 -22.313 1.00 94.75 165 SER A O 1
ATOM 1381 N N . ASN A 1 166 ? -4.889 -2.492 -20.277 1.00 96.31 166 ASN A N 1
ATOM 1382 C CA . ASN A 1 166 ? -3.532 -1.946 -20.262 1.00 96.31 166 ASN A CA 1
ATOM 1383 C C . ASN A 1 166 ? -2.548 -2.820 -19.466 1.00 96.31 166 ASN A C 1
ATOM 1385 O O . ASN A 1 166 ? -1.360 -2.512 -19.406 1.00 96.31 166 ASN A O 1
ATOM 1389 N N . LEU A 1 167 ? -3.026 -3.885 -18.821 1.00 95.19 167 LEU A N 1
ATOM 1390 C CA . LEU A 1 167 ? -2.216 -4.748 -17.973 1.00 95.19 167 LEU A CA 1
ATOM 1391 C C . LEU A 1 167 ? -1.998 -6.093 -18.654 1.00 95.19 167 LEU A C 1
ATOM 1393 O O . LEU A 1 167 ? -2.908 -6.661 -19.252 1.00 95.19 167 LEU A O 1
ATOM 1397 N N . LYS A 1 168 ? -0.785 -6.624 -18.529 1.00 94.12 168 LYS A N 1
ATOM 1398 C CA . LYS A 1 168 ? -0.438 -7.947 -19.047 1.00 94.12 168 LYS A CA 1
ATOM 1399 C C . LYS A 1 168 ? 0.520 -8.649 -18.093 1.00 94.12 168 LYS A C 1
ATOM 1401 O O . LYS A 1 168 ? 1.420 -8.008 -17.548 1.00 94.12 168 LYS A O 1
ATOM 1406 N N . TRP A 1 169 ? 0.349 -9.957 -17.912 1.00 94.44 169 TRP A N 1
ATOM 1407 C CA . TRP A 1 169 ? 1.373 -10.776 -17.275 1.00 94.44 169 TRP A CA 1
ATOM 1408 C C . TRP A 1 169 ? 2.508 -11.028 -18.262 1.00 94.44 169 TRP A C 1
ATOM 1410 O O . TRP A 1 169 ? 2.288 -11.482 -19.382 1.00 94.44 169 TRP A O 1
ATOM 1420 N N . MET A 1 170 ? 3.725 -10.716 -17.842 1.00 92.94 170 MET A N 1
ATOM 1421 C CA . MET A 1 170 ? 4.940 -10.910 -18.621 1.00 92.94 170 MET A CA 1
ATOM 1422 C C . MET A 1 170 ? 5.934 -11.729 -17.808 1.00 92.94 170 MET A C 1
ATOM 1424 O O . MET A 1 170 ? 5.987 -11.622 -16.578 1.00 92.94 170 MET A O 1
ATOM 1428 N N . THR A 1 171 ? 6.753 -12.530 -18.479 1.00 93.31 171 THR A N 1
ATOM 1429 C CA . THR A 1 171 ? 7.972 -13.057 -17.859 1.00 93.31 171 THR A CA 1
ATOM 1430 C C . THR A 1 171 ? 8.935 -11.908 -17.552 1.00 93.31 171 THR A C 1
ATOM 1432 O O . THR A 1 171 ? 8.782 -10.780 -18.034 1.00 93.31 171 THR A O 1
ATOM 1435 N N . MET A 1 172 ? 9.953 -12.172 -16.733 1.00 92.56 172 MET A N 1
ATOM 1436 C CA . MET A 1 172 ? 10.960 -11.153 -16.435 1.00 92.56 172 MET A CA 1
ATOM 1437 C C . MET A 1 172 ? 11.680 -10.675 -17.708 1.00 92.56 172 MET A C 1
ATOM 1439 O O . MET A 1 172 ? 11.911 -9.478 -17.867 1.00 92.56 172 MET A O 1
ATOM 1443 N N . GLU A 1 173 ? 11.981 -11.591 -18.631 1.00 93.38 173 GLU A N 1
ATOM 1444 C CA . GLU A 1 173 ? 12.642 -11.297 -19.908 1.00 93.38 173 GLU A CA 1
ATOM 1445 C C . GLU A 1 173 ? 11.761 -10.435 -20.820 1.00 93.38 173 GLU A C 1
ATOM 1447 O O . GLU A 1 173 ? 12.211 -9.402 -21.321 1.00 93.38 173 GLU A O 1
ATOM 1452 N N . GLU A 1 174 ? 10.485 -10.802 -20.965 1.00 94.38 174 GLU A N 1
ATOM 1453 C CA . GLU A 1 174 ? 9.503 -10.033 -21.736 1.00 94.38 174 GLU A CA 1
ATOM 1454 C C . GLU A 1 174 ? 9.326 -8.622 -21.172 1.00 94.38 174 GLU A C 1
ATOM 1456 O O . GLU A 1 174 ? 9.315 -7.648 -21.925 1.00 94.38 174 GLU A O 1
ATOM 1461 N N . ASN A 1 175 ? 9.234 -8.490 -19.845 1.00 94.19 175 ASN A N 1
ATOM 1462 C CA . ASN A 1 175 ? 9.102 -7.187 -19.208 1.00 94.19 175 ASN A CA 1
ATOM 1463 C C . ASN A 1 175 ? 10.357 -6.331 -19.427 1.00 94.19 175 ASN A C 1
ATOM 1465 O O . ASN A 1 175 ? 10.232 -5.147 -19.723 1.00 94.19 175 ASN A O 1
ATOM 1469 N N . ILE A 1 176 ? 11.564 -6.901 -19.338 1.00 93.38 176 ILE A N 1
ATOM 1470 C CA . ILE A 1 176 ? 12.801 -6.163 -19.640 1.00 93.38 176 ILE A CA 1
ATOM 1471 C C . ILE A 1 176 ? 12.780 -5.660 -21.087 1.00 93.38 176 ILE A C 1
ATOM 1473 O O . ILE A 1 176 ? 13.022 -4.473 -21.312 1.00 93.38 176 ILE A O 1
ATOM 1477 N N . ALA A 1 177 ? 12.453 -6.524 -22.052 1.00 94.69 177 ALA A N 1
ATOM 1478 C CA . ALA A 1 177 ? 12.358 -6.144 -23.459 1.00 94.69 177 ALA A CA 1
ATOM 1479 C C . ALA A 1 177 ? 11.306 -5.042 -23.685 1.00 94.69 177 ALA A C 1
ATOM 1481 O O . ALA A 1 177 ? 11.580 -4.052 -24.366 1.00 94.69 177 ALA A O 1
ATOM 1482 N N . HIS A 1 178 ? 10.137 -5.156 -23.046 1.00 94.88 178 HIS A N 1
ATOM 1483 C CA . HIS A 1 178 ? 9.092 -4.131 -23.075 1.00 94.88 178 HIS A CA 1
ATOM 1484 C C . HIS A 1 178 ? 9.597 -2.792 -22.525 1.00 94.88 178 HIS A C 1
ATOM 1486 O O . HIS A 1 178 ? 9.454 -1.764 -23.184 1.00 94.88 178 HIS A O 1
ATOM 1492 N N . GLN A 1 179 ? 10.270 -2.787 -21.367 1.00 92.38 179 GLN A N 1
ATOM 1493 C CA . GLN A 1 179 ? 10.820 -1.564 -20.770 1.00 92.38 179 GLN A CA 1
ATOM 1494 C C . GLN A 1 179 ? 11.879 -0.887 -21.655 1.00 92.38 179 GLN A C 1
ATOM 1496 O O . GLN A 1 179 ? 11.918 0.342 -21.701 1.00 92.38 179 GLN A O 1
ATOM 1501 N N . GLN A 1 180 ? 12.708 -1.640 -22.390 1.00 91.12 180 GLN A N 1
ATOM 1502 C CA . GLN A 1 180 ? 13.686 -1.052 -23.323 1.00 91.12 180 GLN A CA 1
ATOM 1503 C C . GLN A 1 180 ? 13.018 -0.269 -24.461 1.00 91.12 180 GLN A C 1
ATOM 1505 O O . GLN A 1 180 ? 13.550 0.746 -24.911 1.00 91.12 180 GLN A O 1
ATOM 1510 N N . ASN A 1 181 ? 11.824 -0.695 -24.875 1.00 92.12 181 ASN A N 1
ATOM 1511 C CA . ASN A 1 181 ? 11.027 -0.018 -25.896 1.00 92.12 181 ASN A CA 1
ATOM 1512 C C . ASN A 1 181 ? 10.250 1.194 -25.354 1.00 92.12 181 ASN A C 1
ATOM 1514 O O . ASN A 1 181 ? 9.550 1.871 -26.108 1.00 92.12 181 ASN A O 1
ATOM 1518 N N . SER A 1 182 ? 10.372 1.503 -24.059 1.00 92.81 182 SER A N 1
ATOM 1519 C CA . SER A 1 182 ? 9.699 2.651 -23.464 1.00 92.81 182 SER A CA 1
ATOM 1520 C C . SER A 1 182 ? 10.189 3.968 -24.084 1.00 92.81 182 SER A C 1
ATOM 1522 O O . SER A 1 182 ? 11.401 4.218 -24.109 1.00 92.81 182 SER A O 1
ATOM 1524 N N . PRO A 1 183 ? 9.287 4.887 -24.485 1.00 91.88 183 PRO A N 1
ATOM 1525 C CA . PRO A 1 183 ? 9.668 6.217 -24.967 1.00 91.88 183 PRO A CA 1
ATOM 1526 C C . PRO A 1 183 ? 10.552 6.984 -23.972 1.00 91.88 183 PRO A C 1
ATOM 1528 O O . PRO A 1 183 ? 11.442 7.742 -24.367 1.00 91.88 183 PRO A O 1
ATOM 1531 N N . TYR A 1 184 ? 10.348 6.760 -22.669 1.00 89.44 184 TYR A N 1
ATOM 1532 C CA . TYR A 1 184 ? 11.161 7.353 -21.609 1.00 89.44 184 TYR A CA 1
ATOM 1533 C C . TYR A 1 184 ? 12.598 6.819 -21.622 1.00 89.44 184 TYR A C 1
ATOM 1535 O O . TYR A 1 184 ? 13.539 7.603 -21.528 1.00 89.44 184 TYR A O 1
ATOM 1543 N N . VAL A 1 185 ? 12.777 5.508 -21.806 1.00 89.56 185 VAL A N 1
ATOM 1544 C CA . VAL A 1 185 ? 14.104 4.878 -21.890 1.00 89.56 185 VAL A CA 1
ATOM 1545 C C . VAL A 1 185 ? 14.816 5.291 -23.176 1.00 89.56 185 VAL A C 1
ATOM 1547 O O . VAL A 1 185 ? 15.974 5.702 -23.129 1.00 89.56 185 VAL A O 1
ATOM 1550 N N . ILE A 1 186 ? 14.115 5.284 -24.312 1.00 89.88 186 ILE A N 1
ATOM 1551 C CA . ILE A 1 186 ? 14.670 5.700 -25.607 1.00 89.88 186 ILE A CA 1
ATOM 1552 C C . ILE A 1 186 ? 15.096 7.174 -25.570 1.00 89.88 186 ILE A C 1
ATOM 1554 O O . ILE A 1 186 ? 16.180 7.524 -26.041 1.00 89.88 186 ILE A O 1
ATOM 1558 N N . SER A 1 187 ? 14.262 8.058 -25.015 1.00 89.81 187 SER A N 1
ATOM 1559 C CA . SER A 1 187 ? 14.587 9.485 -24.914 1.00 89.81 187 SER A CA 1
ATOM 1560 C C . SER A 1 187 ? 15.730 9.759 -23.937 1.00 89.81 187 SER A C 1
ATOM 1562 O O . SER A 1 187 ? 16.589 10.586 -24.239 1.00 89.81 187 SER A O 1
ATOM 1564 N N . ASP A 1 188 ? 15.804 9.053 -22.807 1.00 87.56 188 ASP A N 1
ATOM 1565 C CA . ASP A 1 188 ? 16.935 9.165 -21.883 1.00 87.56 188 ASP A CA 1
ATOM 1566 C C . ASP A 1 188 ? 18.233 8.626 -22.502 1.00 87.56 188 ASP A C 1
ATOM 1568 O O . ASP A 1 188 ? 19.287 9.254 -22.380 1.00 87.56 188 ASP A O 1
ATOM 1572 N N . TYR A 1 189 ? 18.162 7.523 -23.251 1.00 85.88 189 TYR A N 1
ATOM 1573 C CA . TYR A 1 189 ? 19.293 7.008 -24.018 1.00 85.88 189 TYR A CA 1
ATOM 1574 C C . TYR A 1 189 ? 19.787 8.030 -25.050 1.00 85.88 189 TYR A C 1
ATOM 1576 O O . TYR A 1 189 ? 20.985 8.313 -25.098 1.00 85.88 189 TYR A O 1
ATOM 1584 N N . LYS A 1 190 ? 18.877 8.650 -25.819 1.00 84.62 190 LYS A N 1
ATOM 1585 C CA . LYS A 1 190 ? 19.212 9.744 -26.749 1.00 84.62 190 LYS A CA 1
ATOM 1586 C C . LYS A 1 190 ? 19.887 10.902 -26.014 1.00 84.62 190 LYS A C 1
ATOM 1588 O O . LYS A 1 190 ? 21.004 11.254 -26.364 1.00 84.62 190 LYS A O 1
ATOM 1593 N N . LYS A 1 191 ? 19.315 11.384 -24.904 1.00 81.81 191 LYS A N 1
ATOM 1594 C CA . LYS A 1 191 ? 19.923 12.443 -24.075 1.00 81.81 191 LYS A CA 1
ATOM 1595 C C . LYS A 1 191 ? 21.314 12.072 -23.561 1.00 81.81 191 LYS A C 1
ATOM 1597 O O . LYS A 1 191 ? 22.200 12.916 -23.530 1.00 81.81 191 LYS A O 1
ATOM 1602 N N . ARG A 1 192 ? 21.543 10.828 -23.128 1.00 77.75 192 ARG A N 1
ATOM 1603 C CA . ARG A 1 192 ? 22.873 10.351 -22.694 1.00 77.75 192 ARG A CA 1
ATOM 1604 C C . ARG A 1 192 ? 23.870 10.310 -23.844 1.00 77.75 192 ARG A C 1
ATOM 1606 O O . ARG A 1 192 ? 25.020 10.683 -23.642 1.00 77.75 192 ARG A O 1
ATOM 1613 N N . LYS A 1 193 ? 23.428 9.881 -25.025 1.00 70.81 193 LYS A N 1
ATOM 1614 C CA . LYS A 1 193 ? 24.242 9.870 -26.240 1.00 70.81 193 LYS A CA 1
ATOM 1615 C C . LYS A 1 193 ? 24.565 11.289 -26.713 1.00 70.81 193 LYS A C 1
ATOM 1617 O O . LYS A 1 193 ? 25.693 11.532 -27.121 1.00 70.81 193 LYS A O 1
ATOM 1622 N N . ASP A 1 194 ? 23.618 12.215 -26.596 1.00 66.12 194 ASP A N 1
ATOM 1623 C CA . ASP A 1 194 ? 23.792 13.628 -26.945 1.00 66.12 194 ASP A CA 1
ATOM 1624 C C . ASP A 1 194 ? 24.669 14.364 -25.917 1.00 66.12 194 ASP A C 1
ATOM 1626 O O . ASP A 1 194 ? 25.453 15.237 -26.281 1.00 66.12 194 ASP A O 1
ATOM 1630 N N . ARG A 1 195 ? 24.676 13.913 -24.651 1.00 64.19 195 ARG A N 1
ATOM 1631 C CA . ARG A 1 195 ? 25.709 14.229 -23.640 1.00 64.19 195 ARG A CA 1
ATOM 1632 C C . ARG A 1 195 ? 27.077 13.588 -23.954 1.00 64.19 195 ARG A C 1
ATOM 1634 O O . ARG A 1 195 ? 27.848 13.299 -23.042 1.00 64.19 195 ARG A O 1
ATOM 1641 N N . PHE A 1 196 ? 27.402 13.384 -25.237 1.00 55.22 196 PHE A N 1
ATOM 1642 C CA . PHE A 1 196 ? 28.734 12.984 -25.712 1.00 55.22 196 PHE A CA 1
ATOM 1643 C C . PHE A 1 196 ? 29.824 13.934 -25.204 1.00 55.22 196 PHE A C 1
ATOM 1645 O O . PHE A 1 196 ? 30.969 13.531 -25.008 1.00 55.22 196 PHE A O 1
ATOM 1652 N N . PHE A 1 197 ? 29.450 15.188 -24.956 1.00 57.09 197 PHE A N 1
ATOM 1653 C CA . PHE A 1 197 ? 30.277 16.146 -24.252 1.00 57.09 197 PHE A CA 1
ATOM 1654 C C . PHE A 1 197 ? 29.996 16.008 -22.761 1.00 57.09 197 PHE A C 1
ATOM 1656 O O . PHE A 1 197 ? 28.897 16.349 -22.306 1.00 57.09 197 PHE A O 1
ATOM 1663 N N . PRO A 1 198 ? 30.941 15.469 -21.982 1.00 55.91 198 PRO A N 1
ATOM 1664 C CA . PRO A 1 198 ? 30.759 15.465 -20.555 1.00 55.91 198 PRO A CA 1
ATOM 1665 C C . PRO A 1 198 ? 30.602 16.903 -20.058 1.00 55.91 198 PRO A C 1
ATOM 1667 O O . PRO A 1 198 ? 31.312 17.805 -20.498 1.00 55.91 198 PRO A O 1
ATOM 1670 N N . SER A 1 199 ? 29.669 17.095 -19.126 1.00 54.97 199 SER A N 1
ATOM 1671 C CA . SER A 1 199 ? 29.522 18.354 -18.396 1.00 54.97 199 SER A CA 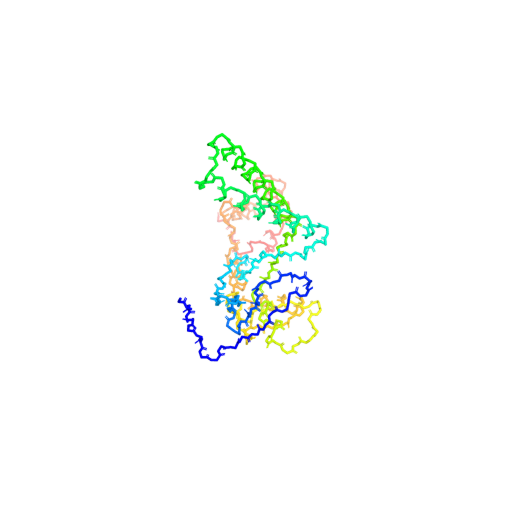1
ATOM 1672 C C . SER A 1 199 ? 30.895 18.841 -17.921 1.00 54.97 199 SER A C 1
ATOM 1674 O O . SER A 1 199 ? 31.683 18.040 -17.399 1.00 54.97 199 SER A O 1
ATOM 1676 N N . GLU A 1 200 ? 31.163 20.142 -18.083 1.00 56.22 200 GLU A N 1
ATOM 1677 C CA . GLU A 1 200 ? 32.407 20.792 -17.642 1.00 56.22 200 GLU A CA 1
ATOM 1678 C C . GLU A 1 200 ? 32.740 20.476 -16.175 1.00 56.22 200 GLU A C 1
ATOM 1680 O O . GLU A 1 200 ? 33.910 20.388 -15.810 1.00 56.22 200 GLU A O 1
ATOM 1685 N N . ASN A 1 201 ? 31.717 20.192 -15.362 1.00 58.31 201 ASN A N 1
ATOM 1686 C CA . ASN A 1 201 ? 31.850 19.964 -13.927 1.00 58.31 201 ASN A CA 1
ATOM 1687 C C . ASN A 1 201 ? 32.184 18.511 -13.538 1.00 58.31 201 ASN A C 1
ATOM 1689 O O . ASN A 1 201 ? 32.655 18.291 -12.428 1.00 58.31 201 ASN A O 1
ATOM 1693 N N . ASN A 1 202 ? 31.975 17.517 -14.415 1.00 60.91 202 ASN A N 1
ATOM 1694 C CA . ASN A 1 202 ? 32.069 16.090 -14.046 1.00 60.91 202 ASN A CA 1
ATOM 1695 C C . ASN A 1 202 ? 33.063 15.260 -14.877 1.00 60.91 202 ASN A C 1
ATOM 1697 O O . ASN A 1 202 ? 33.147 14.044 -14.691 1.00 60.91 202 ASN A O 1
ATOM 1701 N N . SER A 1 203 ? 33.846 15.872 -15.772 1.00 73.62 203 SER A N 1
ATOM 1702 C CA . SER A 1 203 ? 34.884 15.153 -16.525 1.00 73.62 203 SER A CA 1
ATOM 1703 C C . SER A 1 203 ? 36.277 15.734 -16.388 1.00 73.62 203 SER A C 1
ATOM 1705 O O . SER A 1 203 ? 36.504 16.939 -16.379 1.00 73.62 203 SER A O 1
ATOM 1707 N N . LYS A 1 204 ? 37.257 14.826 -16.355 1.00 75.31 204 LYS A N 1
ATOM 1708 C CA . LYS A 1 204 ? 38.681 15.178 -16.351 1.00 75.31 204 LYS A CA 1
ATOM 1709 C C . LYS A 1 204 ? 39.130 15.809 -17.681 1.00 75.31 204 LYS A C 1
ATOM 1711 O O . LYS A 1 204 ? 40.050 16.629 -17.681 1.00 75.31 204 LYS A O 1
ATOM 1716 N N . LEU A 1 205 ? 38.468 15.455 -18.788 1.00 82.06 205 LEU A N 1
ATOM 1717 C CA . LEU A 1 205 ? 38.744 15.935 -20.145 1.00 82.06 205 LEU A CA 1
ATOM 1718 C C . LEU A 1 205 ? 37.539 16.693 -20.710 1.00 82.06 205 LEU A C 1
ATOM 1720 O O . LEU A 1 205 ? 36.485 16.100 -20.918 1.00 82.06 205 LEU A O 1
ATOM 1724 N N . THR A 1 206 ? 37.743 17.975 -21.002 1.00 85.75 206 THR A N 1
ATOM 1725 C CA . THR A 1 206 ? 36.832 18.830 -21.773 1.00 85.75 206 THR A CA 1
ATOM 1726 C C . THR A 1 206 ? 37.249 18.852 -23.241 1.00 85.75 206 THR A C 1
ATOM 1728 O O . THR A 1 206 ? 38.372 18.465 -23.573 1.00 85.75 206 THR A O 1
ATOM 1731 N N . GLU A 1 207 ? 36.385 19.355 -24.124 1.00 84.50 207 GLU A N 1
ATOM 1732 C CA . GLU A 1 207 ? 36.714 19.516 -25.545 1.00 84.50 207 GLU A CA 1
ATOM 1733 C C . GLU A 1 207 ? 38.007 20.320 -25.740 1.00 84.50 207 GLU A C 1
ATOM 1735 O O . GLU A 1 207 ? 38.934 19.840 -26.388 1.00 84.50 207 GLU A O 1
ATOM 1740 N N . THR A 1 208 ? 38.142 21.463 -25.064 1.00 85.94 208 THR A N 1
ATOM 1741 C CA . THR A 1 208 ? 39.351 22.305 -25.095 1.00 85.94 208 THR A CA 1
ATOM 1742 C C . THR A 1 208 ? 40.609 21.562 -24.635 1.00 85.94 208 THR A C 1
ATOM 1744 O O . THR A 1 208 ? 41.651 21.635 -25.290 1.00 85.94 208 THR A O 1
ATOM 1747 N N . LYS A 1 209 ? 40.519 20.773 -23.553 1.00 88.88 209 LYS A N 1
ATOM 1748 C CA . LYS A 1 209 ? 41.632 19.933 -23.077 1.00 88.88 209 LYS A CA 1
ATOM 1749 C C . LYS A 1 209 ? 41.992 18.848 -24.084 1.00 88.88 209 LYS A C 1
ATOM 1751 O O . LYS A 1 209 ? 43.169 18.551 -24.249 1.00 88.88 209 LYS A O 1
ATOM 1756 N N . VAL A 1 210 ? 41.012 18.259 -24.763 1.00 90.06 210 VAL A N 1
ATOM 1757 C CA . VAL A 1 210 ? 41.249 17.221 -25.773 1.00 90.06 210 VAL A CA 1
ATOM 1758 C C . VAL A 1 210 ? 41.851 17.816 -27.043 1.00 90.06 210 VAL A C 1
ATOM 1760 O O . VAL A 1 210 ? 42.770 17.219 -27.598 1.00 90.06 210 VAL A O 1
ATOM 1763 N N . MET A 1 211 ? 41.411 19.003 -27.471 1.00 91.19 211 MET A N 1
ATOM 1764 C CA . MET A 1 211 ? 42.037 19.745 -28.571 1.00 91.19 211 MET A CA 1
ATOM 1765 C C . MET A 1 211 ? 43.517 20.014 -28.275 1.00 91.19 211 MET A C 1
ATOM 1767 O O . MET A 1 211 ? 44.373 19.766 -29.128 1.00 91.19 211 MET A O 1
ATOM 1771 N N . TYR A 1 212 ? 43.822 20.459 -27.050 1.00 92.88 212 TYR A N 1
ATOM 1772 C CA . TYR A 1 212 ? 45.192 20.705 -26.601 1.00 92.88 212 TYR A CA 1
ATOM 1773 C C . TYR A 1 212 ? 46.010 19.411 -26.472 1.00 92.88 212 TYR A C 1
ATOM 1775 O O . TYR A 1 212 ? 47.130 19.336 -26.968 1.00 92.88 212 TYR A O 1
ATOM 1783 N N . LEU A 1 213 ? 45.438 18.347 -25.896 1.00 92.50 213 LEU A N 1
ATOM 1784 C CA . LEU A 1 213 ? 46.070 17.026 -25.822 1.00 92.50 213 LEU A CA 1
ATOM 1785 C C . LEU A 1 213 ? 46.429 16.500 -27.218 1.00 92.50 213 LEU A C 1
ATOM 1787 O O . LEU A 1 213 ? 47.533 16.002 -27.411 1.00 92.50 213 LEU A O 1
ATOM 1791 N N . LYS A 1 214 ? 45.523 16.629 -28.196 1.00 92.56 214 LYS A N 1
ATOM 1792 C CA . LYS A 1 214 ? 45.774 16.222 -29.586 1.00 92.56 214 LYS A CA 1
ATOM 1793 C C . LYS A 1 214 ? 46.874 17.055 -30.243 1.00 92.56 214 LYS A C 1
ATOM 1795 O O . LYS A 1 214 ? 47.694 16.487 -30.955 1.00 92.56 214 LYS A O 1
ATOM 1800 N N . LYS A 1 215 ? 46.942 18.359 -29.962 1.00 93.75 215 LYS A N 1
ATOM 1801 C CA . LYS A 1 215 ? 48.053 19.212 -30.407 1.00 93.75 215 LYS A CA 1
ATOM 1802 C C . LYS A 1 215 ? 49.396 18.712 -29.857 1.00 93.75 215 LYS A C 1
ATOM 1804 O O . LYS A 1 215 ? 50.303 18.443 -30.634 1.00 93.75 215 LYS A O 1
ATOM 1809 N N . LEU A 1 216 ? 49.488 18.453 -28.552 1.00 92.50 216 LEU A N 1
ATOM 1810 C CA . LEU A 1 216 ? 50.721 17.945 -27.932 1.00 92.50 216 LEU A CA 1
ATOM 1811 C C . LEU A 1 216 ? 51.102 16.527 -28.384 1.00 92.50 216 LEU A C 1
ATOM 1813 O O . LEU A 1 216 ? 52.285 16.187 -28.431 1.00 92.50 216 LEU A O 1
ATOM 1817 N N . LEU A 1 217 ? 50.113 15.691 -28.716 1.00 90.50 217 LEU A N 1
ATOM 1818 C CA . LEU A 1 217 ? 50.349 14.384 -29.332 1.00 90.50 217 LEU A CA 1
ATOM 1819 C C . LEU A 1 217 ? 50.955 14.523 -30.735 1.00 90.50 217 LEU A C 1
ATOM 1821 O O . LEU A 1 217 ? 51.836 13.736 -31.077 1.00 90.50 217 LEU A O 1
ATOM 1825 N N . ASN A 1 218 ? 50.516 15.513 -31.519 1.00 88.81 218 ASN A N 1
ATOM 1826 C CA . ASN A 1 218 ? 51.079 15.810 -32.840 1.00 88.81 218 ASN A CA 1
ATOM 1827 C C . ASN A 1 218 ? 52.500 16.390 -32.744 1.00 88.81 218 ASN A C 1
ATOM 1829 O O . ASN A 1 218 ? 53.338 16.078 -33.580 1.00 88.81 218 ASN A O 1
ATOM 1833 N N . GLU A 1 219 ? 52.794 17.166 -31.698 1.00 89.44 219 GLU A N 1
ATOM 1834 C CA . GLU A 1 219 ? 54.140 17.678 -31.384 1.00 89.44 219 GLU A CA 1
ATOM 1835 C C . GLU A 1 219 ? 55.102 16.598 -30.840 1.00 89.44 219 GLU A C 1
ATOM 1837 O O . GLU A 1 219 ? 56.265 16.882 -30.561 1.00 89.44 219 GLU A O 1
ATOM 1842 N N . GLY A 1 220 ? 54.636 15.357 -30.650 1.00 88.94 220 GLY A N 1
ATOM 1843 C CA . GLY A 1 220 ? 55.480 14.235 -30.227 1.00 88.94 220 GLY A CA 1
ATOM 1844 C C . GLY A 1 220 ? 55.845 14.227 -28.739 1.00 88.94 220 GLY A C 1
ATOM 1845 O O . GLY A 1 220 ? 56.815 13.575 -28.349 1.00 88.94 220 GLY A O 1
ATOM 1846 N N . LYS A 1 221 ? 55.085 14.920 -27.877 1.00 89.25 221 LYS A N 1
ATOM 1847 C CA . LYS A 1 221 ? 55.344 14.909 -26.427 1.00 89.25 221 LYS A CA 1
ATOM 1848 C C . LYS A 1 221 ? 55.228 13.486 -25.849 1.00 89.25 221 LYS A C 1
ATOM 1850 O O . LYS A 1 221 ? 54.313 12.740 -26.210 1.00 89.25 221 LYS A O 1
ATOM 1855 N N . PRO A 1 222 ? 56.108 13.098 -24.907 1.00 91.69 222 PRO A N 1
ATOM 1856 C CA . PRO A 1 222 ? 56.118 11.749 -24.355 1.00 91.69 222 PRO A CA 1
ATOM 1857 C C . PRO A 1 222 ? 54.869 11.464 -23.512 1.00 91.69 222 PRO A C 1
ATOM 1859 O O . PRO A 1 222 ? 54.430 12.269 -22.687 1.00 91.69 222 PRO A O 1
ATOM 1862 N N . MET A 1 223 ? 54.337 10.251 -23.663 1.00 89.81 223 MET A N 1
ATOM 1863 C CA . MET A 1 223 ? 53.055 9.828 -23.089 1.00 89.81 223 MET A CA 1
ATOM 1864 C C . MET A 1 223 ? 52.979 9.988 -21.565 1.00 89.81 223 MET A C 1
ATOM 1866 O O . MET A 1 223 ? 51.973 10.450 -21.029 1.00 89.81 223 MET A O 1
ATOM 1870 N N . LYS A 1 224 ? 54.080 9.695 -20.861 1.00 90.69 224 LYS A N 1
ATOM 1871 C CA . LYS A 1 224 ? 54.186 9.848 -19.400 1.00 90.69 224 LYS A CA 1
ATOM 1872 C C . LYS A 1 224 ? 53.962 11.292 -18.934 1.00 90.69 224 LYS A C 1
ATOM 1874 O O . LYS A 1 224 ? 53.399 11.500 -17.860 1.00 90.69 224 LYS A O 1
ATOM 1879 N N . GLN A 1 225 ? 54.377 12.287 -19.723 1.00 91.19 225 GLN A N 1
ATOM 1880 C CA . GLN A 1 225 ? 54.133 13.699 -19.408 1.00 91.19 225 GLN A CA 1
ATOM 1881 C C . GLN A 1 225 ? 52.657 14.052 -19.606 1.00 91.19 225 GLN A C 1
ATOM 1883 O O . GLN A 1 225 ? 52.054 14.673 -18.733 1.00 91.19 225 GLN A O 1
ATOM 1888 N N . LEU A 1 226 ? 52.049 13.580 -20.697 1.00 91.69 226 LEU A N 1
ATOM 1889 C CA . LEU A 1 226 ? 50.632 13.805 -20.995 1.00 91.69 226 LEU A CA 1
ATOM 1890 C C . LEU A 1 226 ? 49.708 13.188 -19.932 1.00 91.69 226 LEU A C 1
ATOM 1892 O O . LEU A 1 226 ? 48.774 13.842 -19.472 1.00 91.69 226 LEU A O 1
ATOM 1896 N N . VAL A 1 227 ? 50.011 11.970 -19.472 1.00 93.88 227 VAL A N 1
ATOM 1897 C CA . VAL A 1 227 ? 49.301 11.291 -18.369 1.00 93.88 227 VAL A CA 1
ATOM 1898 C C . VAL A 1 227 ? 49.288 12.148 -17.103 1.00 93.88 227 VAL A C 1
ATOM 1900 O O . VAL A 1 227 ? 48.233 12.356 -16.499 1.00 93.88 227 VAL A O 1
ATOM 1903 N N . ARG A 1 228 ? 50.451 12.689 -16.717 1.00 91.88 228 ARG A N 1
ATOM 1904 C CA . ARG A 1 228 ? 50.592 13.535 -15.521 1.00 91.88 228 ARG A CA 1
ATOM 1905 C C . ARG A 1 228 ? 49.855 14.864 -15.674 1.00 91.88 228 ARG A C 1
ATOM 1907 O O . ARG A 1 228 ? 49.163 15.280 -14.750 1.00 91.88 228 ARG A O 1
ATOM 1914 N N . MET A 1 229 ? 49.967 15.498 -16.839 1.00 88.50 229 MET A N 1
ATOM 1915 C CA . MET A 1 229 ? 49.419 16.832 -17.088 1.00 88.50 229 MET A CA 1
ATOM 1916 C C . MET A 1 229 ? 47.887 16.834 -17.181 1.00 88.50 229 MET A C 1
ATOM 1918 O O . MET A 1 229 ? 47.233 17.707 -16.615 1.00 88.50 229 MET A O 1
ATOM 1922 N N . PHE A 1 230 ? 47.301 15.827 -17.837 1.00 89.25 230 PHE A N 1
ATOM 1923 C CA . PHE A 1 230 ? 45.848 15.712 -18.006 1.00 89.25 230 PHE A CA 1
ATOM 1924 C C . PHE A 1 230 ? 45.166 14.840 -16.938 1.00 89.25 230 PHE A C 1
ATOM 1926 O O . PHE A 1 230 ? 43.939 14.756 -16.919 1.00 89.25 230 PHE A O 1
ATOM 1933 N N . LYS A 1 231 ? 45.932 14.213 -16.031 1.00 89.31 231 LYS A N 1
ATOM 1934 C CA . LYS A 1 231 ? 45.439 13.336 -14.948 1.00 89.31 231 LYS A CA 1
ATOM 1935 C C . LYS A 1 231 ? 44.526 12.203 -15.453 1.00 89.31 231 LYS A C 1
ATOM 1937 O O . LYS A 1 231 ? 43.511 11.872 -14.831 1.00 89.31 231 LYS A O 1
ATOM 1942 N N . VAL A 1 232 ? 44.899 11.610 -16.586 1.00 89.50 232 VAL A N 1
ATOM 1943 C CA . VAL A 1 232 ? 44.186 10.515 -17.270 1.00 89.50 232 VAL A CA 1
ATOM 1944 C C . VAL A 1 232 ? 45.107 9.326 -17.494 1.00 89.50 232 VAL A C 1
ATOM 1946 O O . VAL A 1 232 ? 46.324 9.475 -17.489 1.00 89.50 232 VAL A O 1
ATOM 1949 N N . THR A 1 233 ? 44.540 8.138 -17.695 1.00 91.88 233 THR A N 1
ATOM 1950 C CA . THR A 1 233 ? 45.340 6.929 -17.924 1.00 91.88 233 THR A CA 1
ATOM 1951 C C . THR A 1 233 ? 45.985 6.936 -19.310 1.00 91.88 233 THR A C 1
ATOM 1953 O O . THR A 1 233 ? 45.452 7.503 -20.265 1.00 91.88 233 THR A O 1
ATOM 1956 N N . GLU A 1 234 ? 47.124 6.259 -19.440 1.00 91.88 234 GLU A N 1
ATOM 1957 C CA . GLU A 1 234 ? 47.825 6.101 -20.720 1.00 91.88 234 GLU A CA 1
ATOM 1958 C C . GLU A 1 234 ? 46.922 5.471 -21.790 1.00 91.88 234 GLU A C 1
ATOM 1960 O O . GLU A 1 234 ? 46.829 5.972 -22.910 1.00 91.88 234 GLU A O 1
ATOM 1965 N N . THR A 1 235 ? 46.146 4.453 -21.409 1.00 92.69 235 THR A N 1
ATOM 1966 C CA . THR A 1 235 ? 45.134 3.821 -22.263 1.00 92.69 235 THR A CA 1
ATOM 1967 C C . THR A 1 235 ? 44.090 4.818 -22.765 1.00 92.69 235 THR A C 1
ATOM 1969 O O . THR A 1 235 ? 43.685 4.752 -23.923 1.00 92.69 235 THR A O 1
ATOM 1972 N N . GLN A 1 236 ? 43.660 5.770 -21.931 1.00 88.81 236 GLN A N 1
ATOM 1973 C CA . GLN A 1 236 ? 42.696 6.794 -22.336 1.00 88.81 236 GLN A CA 1
ATOM 1974 C C . GLN A 1 236 ? 43.283 7.724 -23.405 1.00 88.81 236 GLN A C 1
ATOM 1976 O O . GLN A 1 236 ? 42.592 8.046 -24.370 1.00 88.81 236 GLN A O 1
ATOM 1981 N N . ILE A 1 237 ? 44.559 8.097 -23.281 1.00 91.75 237 ILE A N 1
ATOM 1982 C CA . ILE A 1 237 ? 45.255 8.905 -24.290 1.00 91.75 237 ILE A CA 1
ATOM 1983 C C . ILE A 1 237 ? 45.471 8.097 -25.579 1.00 91.75 237 ILE A C 1
ATOM 1985 O O . ILE A 1 237 ? 45.250 8.627 -26.665 1.00 91.75 237 ILE A O 1
ATOM 1989 N N . LEU A 1 238 ? 45.814 6.804 -25.491 1.00 91.81 238 LEU A N 1
ATOM 1990 C CA . LEU A 1 238 ? 45.932 5.920 -26.661 1.00 91.81 238 LEU A CA 1
ATOM 1991 C C . LEU A 1 238 ? 44.612 5.804 -27.436 1.00 91.81 238 LEU A C 1
ATOM 1993 O O . LEU A 1 238 ? 44.619 5.907 -28.660 1.00 91.81 238 LEU A O 1
ATOM 1997 N N . ARG A 1 239 ? 43.477 5.657 -26.742 1.00 89.50 239 ARG A N 1
ATOM 1998 C CA . ARG A 1 239 ? 42.143 5.628 -27.371 1.00 89.50 239 ARG A CA 1
ATOM 1999 C C . ARG A 1 239 ? 41.784 6.953 -28.048 1.00 89.50 239 ARG A C 1
ATOM 2001 O O . ARG A 1 239 ? 41.143 6.947 -29.094 1.00 89.50 239 ARG A O 1
ATOM 2008 N N . ILE A 1 240 ? 42.224 8.084 -27.487 1.00 90.25 240 ILE A N 1
ATOM 2009 C CA . ILE A 1 240 ? 42.076 9.413 -28.111 1.00 90.25 240 ILE A CA 1
ATOM 2010 C C . ILE A 1 240 ? 42.962 9.538 -29.353 1.00 90.25 240 ILE A C 1
ATOM 2012 O O . ILE A 1 240 ? 42.513 10.053 -30.376 1.00 90.25 240 ILE A O 1
ATOM 2016 N N . LYS A 1 241 ? 44.199 9.032 -29.283 1.00 88.38 241 LYS A N 1
ATOM 2017 C CA . LYS A 1 241 ? 45.146 9.013 -30.404 1.00 88.38 241 LYS A CA 1
ATOM 2018 C C . LYS A 1 241 ? 44.636 8.156 -31.569 1.00 88.38 241 LYS A C 1
ATOM 2020 O O . LYS A 1 241 ? 44.766 8.566 -32.714 1.00 88.38 241 LYS A O 1
ATOM 2025 N N . ARG A 1 242 ? 44.029 7.000 -31.280 1.00 89.19 242 ARG A N 1
ATOM 2026 C CA . ARG A 1 242 ? 43.425 6.091 -32.276 1.00 89.19 242 ARG A CA 1
ATOM 2027 C C . ARG A 1 242 ? 42.076 6.569 -32.820 1.00 89.19 242 ARG A C 1
ATOM 2029 O O . ARG A 1 242 ? 41.556 5.971 -33.750 1.00 89.19 242 ARG A O 1
ATOM 2036 N N . GLY A 1 243 ? 41.487 7.612 -32.232 1.00 82.50 243 GLY A N 1
ATOM 2037 C CA . GLY A 1 243 ? 40.176 8.127 -32.631 1.00 82.50 243 GLY A CA 1
ATOM 2038 C C . GLY A 1 243 ? 38.978 7.308 -32.138 1.00 82.50 243 GLY A C 1
ATOM 2039 O O . GLY A 1 243 ? 37.848 7.697 -32.422 1.00 82.50 243 GLY A O 1
ATOM 2040 N N . GLU A 1 244 ? 39.200 6.242 -31.356 1.00 82.81 244 GLU A N 1
ATOM 2041 C CA . GLU A 1 244 ? 38.145 5.458 -30.690 1.00 82.81 244 GLU A CA 1
ATOM 2042 C C . GLU A 1 244 ? 37.314 6.351 -29.752 1.00 82.81 244 GLU A C 1
ATOM 2044 O O . GLU A 1 244 ? 36.086 6.306 -29.748 1.00 82.81 244 GLU A O 1
ATOM 2049 N N . ASN A 1 245 ? 37.997 7.226 -29.003 1.00 80.25 245 ASN A N 1
ATOM 2050 C CA . ASN A 1 245 ? 37.388 8.251 -28.158 1.00 80.25 245 ASN A CA 1
ATOM 2051 C C . ASN A 1 245 ? 37.694 9.648 -28.712 1.00 80.25 245 ASN A C 1
ATOM 2053 O O . ASN A 1 245 ? 38.806 9.918 -29.160 1.00 80.25 245 ASN A O 1
ATOM 2057 N N . TRP A 1 246 ? 36.731 10.572 -28.629 1.00 82.75 246 TRP A N 1
ATOM 2058 C CA . TRP A 1 246 ? 36.890 11.962 -29.082 1.00 82.75 246 TRP A CA 1
ATOM 2059 C C . TRP A 1 246 ? 37.325 12.124 -30.553 1.00 82.75 246 TRP A C 1
ATOM 2061 O O . TRP A 1 246 ? 37.932 13.135 -30.911 1.00 82.75 246 TRP A O 1
ATOM 2071 N N . GLY A 1 247 ? 37.020 11.165 -31.435 1.00 81.31 247 GLY A N 1
ATOM 2072 C CA . GLY A 1 247 ? 37.416 11.207 -32.851 1.00 81.31 247 GLY A CA 1
ATOM 2073 C C . GLY A 1 247 ? 36.961 12.472 -33.598 1.00 81.31 247 GLY A C 1
ATOM 2074 O O . GLY A 1 247 ? 37.681 12.966 -34.457 1.00 81.31 247 GLY A O 1
ATOM 2075 N N . ARG A 1 248 ? 35.823 13.058 -33.198 1.00 82.06 248 ARG A N 1
ATOM 2076 C CA . ARG A 1 248 ? 35.246 14.278 -33.798 1.00 82.06 248 ARG A CA 1
ATOM 2077 C C . ARG A 1 248 ? 35.992 15.573 -33.452 1.00 82.06 248 ARG A C 1
ATOM 2079 O O . ARG A 1 248 ? 35.900 16.537 -34.204 1.00 82.06 248 ARG A O 1
ATOM 2086 N N . VAL A 1 249 ? 36.721 15.608 -32.333 1.00 85.06 249 VAL A N 1
ATOM 2087 C CA . VAL A 1 249 ? 37.431 16.814 -31.878 1.00 85.06 249 VAL A CA 1
ATOM 2088 C C . VAL A 1 249 ? 38.732 16.962 -32.656 1.00 85.06 249 VAL A C 1
ATOM 2090 O O . VAL A 1 249 ? 39.570 16.060 -32.636 1.00 85.06 249 VAL A O 1
ATOM 2093 N N . LYS A 1 250 ? 38.922 18.086 -33.345 1.00 87.00 250 LYS A N 1
ATOM 2094 C CA . LYS A 1 250 ? 40.164 18.361 -34.083 1.00 87.00 250 LYS A CA 1
ATOM 2095 C C . LYS A 1 250 ? 41.271 18.811 -33.124 1.00 87.00 250 LYS A C 1
ATOM 2097 O O . LYS A 1 250 ? 40.989 19.299 -32.035 1.00 87.00 250 LYS A O 1
ATOM 2102 N N . ALA A 1 251 ? 42.532 18.621 -33.507 1.00 87.38 251 ALA A N 1
ATOM 2103 C CA . ALA A 1 251 ? 43.638 19.208 -32.752 1.00 87.38 251 ALA A CA 1
ATOM 2104 C C . ALA A 1 251 ? 43.503 20.740 -32.744 1.00 87.38 251 ALA A C 1
ATOM 2106 O O . ALA A 1 251 ? 43.033 21.321 -33.727 1.00 87.38 251 ALA A O 1
ATOM 2107 N N . ALA A 1 252 ? 43.888 21.382 -31.637 1.00 86.56 252 ALA A N 1
ATOM 2108 C CA . ALA A 1 252 ? 44.009 22.836 -31.612 1.00 86.56 252 ALA A CA 1
ATOM 2109 C C . ALA A 1 252 ? 44.996 23.275 -32.705 1.00 86.56 252 ALA A C 1
ATOM 2111 O O . ALA A 1 252 ? 46.006 22.599 -32.916 1.00 86.56 252 ALA A O 1
ATOM 2112 N N . LYS A 1 253 ? 44.670 24.370 -33.399 1.00 75.12 253 LYS A N 1
ATOM 2113 C CA . LYS A 1 253 ? 45.579 24.986 -34.372 1.00 75.12 253 LYS A CA 1
ATOM 2114 C C . LYS A 1 253 ? 46.858 25.473 -33.685 1.00 75.12 253 LYS A C 1
ATOM 2116 O O . LYS A 1 253 ? 46.830 25.800 -32.472 1.00 75.12 253 LYS A O 1
#

Radius of gyration: 34.73 Å; Cα contacts (8 Å, |Δi|>4): 288; chains: 1; bounding box: 86×44×85 Å

pLDDT: mean 86.79, std 10.58, range [37.59, 96.31]

Mean predicted aligned error: 11.01 Å

Secondary structure (DSSP, 8-state):
------PPTT--EEE---SS----SSEEEEETTS-EEEEETTEEEEE--EEETTEEEEEEEEEPPPPHHHHHHHHHHHHHHHHHHHHHHHHHHHS-HHHHHHHHHHHHHHHHHHHHHHHHHHHHHEEEEEEEHHHHHHHHHS-----TT-EEEETTS-TT---GGGEEEE-HHHHHHHHHT-HHHHHHHHHHHHTTS--TTT-S--HHHHHHHHHHHHTT--HHHHHHHHT--HHHHHHHHTTTTTTTSPPP-

Sequence (253 aa):
MQKEFQSFIGEEWKNVDLKSPYVKDYRLEVSNFGRLRSVTPKGLNLLKGSDTNGYRTIRLKLFKPRPEEDQLLLDKYLKEIRDLRKVVRKLEKEGPVSEFNSTQGELEKLIKKKDKFLKKETKARTIYYQALVHRLVAEYFLPETHTEGKVVAHLDFNKHNNRPSNLKWMTMEENIAHQQNSPYVISDYKKRKDRFFPSENNSKLTETKVMYLKKLLNEGKPMKQLVRMFKVTETQILRIKRGENWGRVKAAK

Solvent-accessible surface area (backbone atoms only — not comparable to full-atom values): 14745 Å² total; per-residue (Å²): 132,77,73,82,72,87,73,59,93,89,62,49,76,45,79,57,82,81,90,64,79,54,65,66,79,51,50,43,33,42,22,53,71,47,47,37,34,40,44,34,96,92,43,69,45,79,54,86,61,49,74,56,98,68,30,48,30,39,79,45,84,46,32,50,64,81,55,68,69,63,50,55,52,50,52,50,52,54,48,55,52,52,54,46,53,53,50,42,60,49,25,73,75,80,42,59,69,68,59,36,55,50,51,48,51,51,49,53,53,49,52,53,50,51,52,54,49,49,55,53,51,54,59,74,34,51,40,78,47,74,49,47,40,52,54,55,25,41,72,75,65,47,92,75,84,84,58,80,85,45,45,80,43,48,78,81,72,43,60,78,57,26,31,46,94,34,48,45,83,27,46,66,68,55,45,52,56,53,52,61,70,29,70,68,48,48,51,49,51,49,53,55,59,69,45,70,61,57,55,83,89,80,43,85,64,43,71,70,55,48,15,48,51,44,33,43,54,73,73,64,58,58,63,74,59,52,26,65,74,56,73,47,56,64,68,58,52,50,34,42,74,72,37,81,38,70,55,86,62,59,55,49,131